Protein AF-A0A401Q1V2-F1 (afdb_monomer_lite)

Secondary structure (DSSP, 8-state):
-HHHHHHHGGGGGTTTHHHHHHHHHTGGGS-HHHHHHHHHHHHHHHHHHHHHHHHHHH-TT--HHHHHHHHHHHHHHHHHHHHHHHHHHHHHHHHHHHH--STT--------TT---HHHHHHHHHHHHHHHHTS-GGGGSGGG---HHHHHHHHHHHHHHHHSGGGGSGGGHHHHHHHHHHHHHHHHHS--HHHHHHHHHHHHHH-TT-HHHHHHHHHHHHHTS--THHHHHHHHHHHH----TTSHHHHHHHHHHHHHHHH-HHHHGGGGGGGHHHHTHHHHHH-------

Structure (mmCIF, N/CA/C/O backbone):
data_AF-A0A401Q1V2-F1
#
_entry.id   AF-A0A401Q1V2-F1
#
loop_
_atom_site.group_PDB
_atom_site.id
_atom_site.type_symbol
_atom_site.label_atom_id
_atom_site.label_alt_id
_atom_site.label_comp_id
_atom_site.label_asym_id
_atom_site.label_entity_id
_atom_site.label_seq_id
_atom_site.pdbx_PDB_ins_code
_atom_site.Cartn_x
_atom_site.Cartn_y
_atom_site.Cartn_z
_atom_site.occupancy
_atom_site.B_iso_or_equiv
_atom_site.auth_seq_id
_atom_site.auth_comp_id
_atom_site.auth_asym_id
_atom_site.auth_atom_id
_atom_site.pdbx_PDB_model_num
ATOM 1 N N . PHE A 1 1 ? 18.392 1.802 -19.545 1.00 90.62 1 PHE A N 1
ATOM 2 C CA . PHE A 1 1 ? 17.043 2.099 -19.011 1.00 90.62 1 PHE A CA 1
ATOM 3 C C . PHE A 1 1 ? 16.296 3.243 -19.709 1.00 90.62 1 PHE A C 1
ATOM 5 O O . PHE A 1 1 ? 15.432 2.924 -20.501 1.00 90.62 1 PHE A O 1
ATOM 12 N N . LYS A 1 2 ? 16.580 4.546 -19.486 1.00 93.81 2 LYS A N 1
ATOM 13 C CA . LYS A 1 2 ? 15.733 5.665 -20.000 1.00 93.81 2 LYS A CA 1
ATOM 14 C C . LYS A 1 2 ? 15.375 5.574 -21.496 1.00 93.81 2 LYS A C 1
ATOM 16 O O . LYS A 1 2 ? 14.236 5.835 -21.863 1.00 93.81 2 LYS A O 1
ATOM 21 N N . LEU A 1 3 ? 16.343 5.226 -22.349 1.00 95.25 3 LEU A N 1
ATOM 22 C CA . LEU A 1 3 ? 16.115 5.041 -23.788 1.00 95.25 3 LEU A CA 1
ATOM 23 C C . LEU A 1 3 ? 15.229 3.820 -24.073 1.00 95.25 3 LEU A C 1
ATOM 25 O O . LEU A 1 3 ? 14.228 3.967 -24.763 1.00 95.25 3 LEU A O 1
ATOM 29 N N . ALA A 1 4 ? 15.543 2.667 -23.475 1.00 96.06 4 ALA A N 1
ATOM 30 C CA . ALA A 1 4 ? 14.741 1.450 -23.597 1.00 96.06 4 ALA A CA 1
ATOM 31 C C . ALA A 1 4 ? 13.301 1.649 -23.091 1.00 96.06 4 ALA A C 1
ATOM 33 O O . ALA A 1 4 ? 12.353 1.263 -23.760 1.00 96.06 4 ALA A O 1
ATOM 34 N N . PHE A 1 5 ? 13.113 2.352 -21.971 1.00 96.31 5 PHE A N 1
ATOM 35 C CA . PHE A 1 5 ? 11.786 2.656 -21.431 1.00 96.31 5 PHE A CA 1
ATOM 36 C C . PHE A 1 5 ? 10.924 3.466 -22.413 1.00 96.31 5 PHE A C 1
ATOM 38 O O . PHE A 1 5 ? 9.718 3.263 -22.493 1.00 96.31 5 PHE A O 1
ATOM 45 N N . ARG A 1 6 ? 11.526 4.356 -23.214 1.00 95.38 6 ARG A N 1
ATOM 46 C CA . ARG A 1 6 ? 10.792 5.098 -24.253 1.00 95.38 6 ARG A CA 1
ATOM 47 C C . ARG A 1 6 ? 10.361 4.215 -25.424 1.00 95.38 6 ARG A C 1
ATOM 49 O O . ARG A 1 6 ? 9.378 4.553 -26.072 1.00 95.38 6 ARG A O 1
ATOM 56 N N . SER A 1 7 ? 11.094 3.140 -25.716 1.00 95.12 7 SER A N 1
ATOM 57 C CA . SER A 1 7 ? 10.805 2.248 -26.845 1.00 95.12 7 SER A CA 1
ATOM 58 C C . SER A 1 7 ? 9.900 1.077 -26.477 1.00 95.12 7 SER A C 1
ATOM 60 O O . SER A 1 7 ? 8.985 0.767 -27.227 1.00 95.12 7 SER A O 1
ATOM 62 N N . THR A 1 8 ? 10.155 0.422 -25.343 1.00 94.25 8 THR A N 1
ATOM 63 C CA . THR A 1 8 ? 9.482 -0.824 -24.933 1.00 94.25 8 THR A CA 1
ATOM 64 C C . THR A 1 8 ? 8.633 -0.654 -23.676 1.00 94.25 8 THR A C 1
ATOM 66 O O . THR A 1 8 ? 8.063 -1.620 -23.171 1.00 94.25 8 THR A O 1
ATOM 69 N N . GLY A 1 9 ? 8.522 0.574 -23.160 1.00 95.44 9 GLY A N 1
ATOM 70 C CA . GLY A 1 9 ? 7.715 0.859 -21.985 1.00 95.44 9 GLY A CA 1
ATOM 71 C C . GLY A 1 9 ? 8.218 0.100 -20.748 1.00 95.44 9 GLY A C 1
ATOM 72 O O . GLY A 1 9 ? 9.429 -0.070 -20.575 1.00 95.44 9 GLY A O 1
ATOM 73 N N . PRO A 1 10 ? 7.311 -0.367 -19.874 1.00 95.94 10 PRO A N 1
ATOM 74 C CA . PRO A 1 10 ? 7.660 -1.058 -18.631 1.00 95.94 10 PRO A CA 1
ATOM 75 C C . PRO A 1 10 ? 8.490 -2.333 -18.826 1.00 95.94 10 PRO A C 1
ATOM 77 O O . PRO A 1 10 ? 9.278 -2.677 -17.946 1.00 95.94 10 PRO A O 1
ATOM 80 N N . LEU A 1 11 ? 8.375 -2.999 -19.982 1.00 98.06 11 LEU A N 1
ATOM 81 C CA . LEU A 1 11 ? 9.142 -4.212 -20.297 1.00 98.06 11 LEU A CA 1
ATOM 82 C C . LEU A 1 11 ? 10.652 -3.955 -20.385 1.00 98.06 11 LEU A C 1
ATOM 84 O O . LEU A 1 11 ? 11.436 -4.883 -20.224 1.00 98.06 11 LEU A O 1
ATOM 88 N N . ALA A 1 12 ? 11.083 -2.696 -20.527 1.00 97.94 12 ALA A N 1
ATOM 89 C CA . ALA A 1 12 ? 12.491 -2.316 -20.416 1.00 97.94 12 ALA A CA 1
ATOM 90 C C . ALA A 1 12 ? 13.143 -2.742 -19.087 1.00 97.94 12 ALA A C 1
ATOM 92 O O . ALA A 1 12 ? 14.368 -2.763 -19.000 1.00 97.94 12 ALA A O 1
ATOM 93 N N . LEU A 1 13 ? 12.354 -3.040 -18.046 1.00 97.50 13 LEU A N 1
ATOM 94 C CA . LEU A 1 13 ? 12.854 -3.575 -16.779 1.00 97.50 13 LEU A CA 1
ATOM 95 C C . LEU A 1 13 ? 13.503 -4.952 -16.917 1.00 97.50 13 LEU A C 1
ATOM 97 O O . LEU A 1 13 ? 14.445 -5.217 -16.178 1.00 97.50 13 LEU A O 1
ATOM 101 N N . LEU A 1 14 ? 13.057 -5.784 -17.860 1.00 98.12 14 LEU A N 1
ATOM 102 C CA . LEU A 1 14 ? 13.576 -7.144 -18.030 1.00 98.12 14 LEU A CA 1
ATOM 103 C C . LEU A 1 14 ? 15.086 -7.144 -18.317 1.00 98.12 14 LEU A C 1
ATOM 105 O O . LEU A 1 14 ? 15.815 -7.955 -17.758 1.00 98.12 14 LEU A O 1
ATOM 109 N N . ASP A 1 15 ? 15.561 -6.164 -19.091 1.00 97.88 15 ASP A N 1
ATOM 110 C CA . ASP A 1 15 ? 16.973 -6.036 -19.485 1.00 97.88 15 ASP A CA 1
ATOM 111 C C . ASP A 1 15 ? 17.782 -5.070 -18.602 1.00 97.88 15 ASP A C 1
ATOM 113 O O . ASP A 1 15 ? 18.992 -4.895 -18.772 1.00 97.88 15 ASP A O 1
ATOM 117 N N . HIS A 1 16 ? 17.120 -4.347 -17.699 1.00 97.50 16 HIS A N 1
ATOM 118 C CA . HIS A 1 16 ? 17.729 -3.225 -16.977 1.00 97.50 16 HIS A CA 1
ATOM 119 C 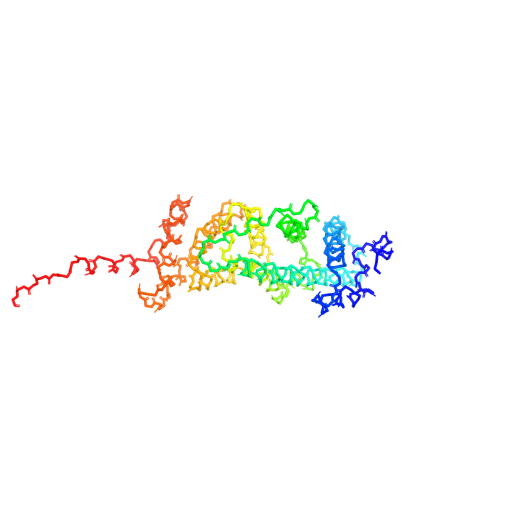C . HIS A 1 16 ? 17.431 -3.209 -15.480 1.00 97.50 16 HIS A C 1
ATOM 121 O O . HIS A 1 16 ? 17.750 -2.217 -14.814 1.00 97.50 16 HIS A O 1
ATOM 127 N N . PHE A 1 17 ? 16.858 -4.287 -14.946 1.00 98.31 17 PHE A N 1
ATOM 128 C CA . PHE A 1 17 ? 16.604 -4.448 -13.520 1.00 98.31 17 PHE A CA 1
ATOM 129 C C . PHE A 1 17 ? 17.855 -4.138 -12.694 1.00 98.31 17 PHE A C 1
ATOM 131 O O . PHE A 1 17 ? 17.816 -3.253 -11.842 1.00 98.31 17 PHE A O 1
ATOM 138 N N . ASP A 1 18 ? 18.990 -4.756 -13.035 1.00 98.00 18 ASP A N 1
ATOM 139 C CA . ASP A 1 18 ? 20.260 -4.599 -12.316 1.00 98.00 18 ASP A CA 1
ATOM 140 C C . ASP A 1 18 ? 20.749 -3.149 -12.272 1.00 98.00 18 ASP A C 1
ATOM 142 O O . ASP A 1 18 ? 21.349 -2.717 -11.290 1.00 98.00 18 ASP A O 1
ATOM 146 N N . THR A 1 19 ? 20.455 -2.353 -13.306 1.00 96.44 19 THR A N 1
ATOM 147 C CA . THR A 1 19 ? 20.818 -0.929 -13.320 1.00 96.44 19 THR A CA 1
ATOM 148 C C . THR A 1 19 ? 20.080 -0.170 -12.219 1.00 96.44 19 THR A C 1
ATOM 150 O O . THR A 1 19 ? 20.701 0.581 -11.472 1.00 96.44 19 THR A O 1
ATOM 153 N N . LEU A 1 20 ? 18.769 -0.373 -12.085 1.00 97.50 20 LEU A N 1
ATOM 154 C CA . LEU A 1 20 ? 17.965 0.301 -11.059 1.00 97.50 20 LEU A CA 1
ATOM 155 C C . LEU A 1 20 ? 18.217 -0.308 -9.674 1.00 97.50 20 LEU A C 1
ATOM 157 O O . LEU A 1 20 ? 18.323 0.415 -8.685 1.00 97.50 20 LEU A O 1
ATOM 161 N N . TYR A 1 21 ? 18.395 -1.628 -9.613 1.00 98.19 21 TYR A N 1
ATOM 162 C CA . TYR A 1 21 ? 18.741 -2.345 -8.393 1.00 98.19 21 TYR A CA 1
ATOM 163 C C . TYR 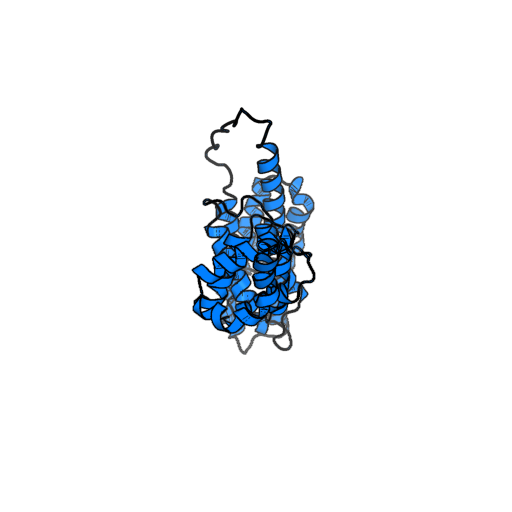A 1 21 ? 20.112 -1.931 -7.843 1.00 98.19 21 TYR A C 1
ATOM 165 O O . TYR A 1 21 ? 20.285 -1.833 -6.631 1.00 98.19 21 TYR A O 1
ATOM 173 N N . SER A 1 22 ? 21.091 -1.616 -8.697 1.00 97.75 22 SER A N 1
ATOM 174 C CA . SER A 1 22 ? 22.386 -1.093 -8.243 1.00 97.75 22 SER A CA 1
ATOM 175 C C . SER A 1 22 ? 22.246 0.246 -7.507 1.00 97.75 22 SER A C 1
ATOM 177 O O . SER A 1 22 ? 22.895 0.445 -6.482 1.00 97.75 22 SER A O 1
ATOM 179 N N . VAL A 1 23 ? 21.337 1.126 -7.953 1.00 97.69 23 VAL A N 1
ATOM 180 C CA . VAL A 1 23 ? 21.042 2.389 -7.258 1.00 97.69 23 VAL A CA 1
ATOM 181 C C . VAL A 1 23 ? 20.409 2.119 -5.897 1.00 97.69 23 VAL A C 1
ATOM 183 O O . VAL A 1 23 ? 20.805 2.729 -4.912 1.00 97.69 23 VAL A O 1
ATOM 186 N N . LEU A 1 24 ? 19.462 1.181 -5.828 1.00 96.88 24 LEU A N 1
ATOM 187 C CA . LEU A 1 24 ? 18.818 0.773 -4.579 1.00 96.88 24 LEU A CA 1
ATOM 188 C C . LEU A 1 24 ? 19.808 0.117 -3.597 1.00 96.88 24 LEU A C 1
ATOM 190 O O . LEU A 1 24 ? 19.862 0.483 -2.428 1.00 96.88 24 LEU A O 1
ATOM 194 N N . SER A 1 25 ? 20.619 -0.835 -4.055 1.00 97.12 25 SER A N 1
ATOM 195 C CA . SER A 1 25 ? 21.587 -1.539 -3.200 1.00 97.12 25 SER A CA 1
ATOM 196 C C . SER A 1 25 ? 22.683 -0.610 -2.672 1.00 97.12 25 SER A C 1
ATOM 198 O O . SER A 1 25 ? 23.146 -0.777 -1.546 1.00 97.12 25 SER A O 1
ATOM 200 N N . GLN A 1 26 ? 23.057 0.407 -3.451 1.00 96.50 26 GLN A N 1
ATOM 201 C CA . GLN A 1 26 ? 24.028 1.434 -3.075 1.00 96.50 26 GLN A CA 1
ATOM 202 C C . GLN A 1 26 ? 23.360 2.751 -2.661 1.00 96.50 26 GLN A C 1
ATOM 204 O O . GLN A 1 26 ? 24.010 3.792 -2.711 1.00 96.50 26 GLN A O 1
ATOM 209 N N . PHE A 1 27 ? 22.091 2.734 -2.229 1.00 96.25 27 PHE A N 1
ATOM 210 C CA . PHE A 1 27 ? 21.277 3.946 -2.053 1.00 96.25 27 PHE A CA 1
ATOM 211 C C . PHE A 1 27 ? 22.008 5.050 -1.283 1.00 96.25 27 PHE A C 1
ATOM 213 O O . PHE A 1 27 ? 22.110 6.171 -1.764 1.00 96.25 27 PHE A O 1
ATOM 220 N N . ARG A 1 28 ? 22.631 4.720 -0.143 1.00 93.69 28 ARG A N 1
ATOM 221 C CA . ARG A 1 28 ? 23.364 5.689 0.698 1.00 93.69 28 ARG A CA 1
ATOM 222 C C . ARG A 1 28 ? 24.653 6.242 0.079 1.00 93.69 28 ARG A C 1
ATOM 224 O O . ARG A 1 28 ? 25.133 7.272 0.538 1.00 93.69 28 ARG A O 1
ATOM 231 N N . ALA A 1 29 ? 25.241 5.538 -0.882 1.00 95.06 29 ALA A N 1
ATOM 232 C CA . ALA A 1 29 ? 26.472 5.935 -1.565 1.00 95.06 29 ALA A CA 1
ATOM 233 C C . ALA A 1 29 ? 26.202 6.691 -2.877 1.00 95.06 29 ALA A C 1
ATOM 235 O O . ALA A 1 29 ? 27.121 7.265 -3.456 1.00 95.06 29 ALA A O 1
ATOM 236 N N . VAL A 1 30 ? 24.957 6.679 -3.356 1.00 95.62 30 VAL A N 1
ATOM 237 C CA . VAL A 1 30 ? 24.543 7.334 -4.595 1.00 95.62 30 VAL A CA 1
ATOM 238 C C . VAL A 1 30 ? 24.119 8.780 -4.328 1.00 95.62 30 VAL A C 1
ATOM 240 O O . VAL A 1 30 ? 23.480 9.081 -3.325 1.00 95.62 30 VAL A O 1
ATOM 243 N N . GLU A 1 31 ? 24.450 9.672 -5.265 1.00 95.56 31 GLU A N 1
ATOM 244 C CA . GLU A 1 31 ? 24.020 11.073 -5.266 1.00 95.56 31 GLU A CA 1
ATOM 245 C C . GLU A 1 31 ? 22.488 11.206 -5.111 1.00 95.56 31 GLU A C 1
ATOM 247 O O . GLU A 1 31 ? 21.754 10.544 -5.856 1.00 95.56 31 GLU A O 1
ATOM 252 N N . PRO A 1 32 ? 21.975 12.108 -4.246 1.00 94.12 32 PRO A N 1
ATOM 253 C CA . PRO A 1 32 ? 20.532 12.285 -4.029 1.00 94.12 32 PRO A CA 1
ATOM 254 C C . PRO A 1 32 ? 19.743 12.512 -5.324 1.00 94.12 32 PRO A C 1
ATOM 256 O O . PRO A 1 32 ? 18.702 11.904 -5.556 1.00 94.12 32 PRO A O 1
ATOM 259 N N . SER A 1 33 ? 20.308 13.290 -6.251 1.00 94.94 33 SER A N 1
ATOM 260 C CA . SER A 1 33 ? 19.686 13.541 -7.556 1.00 94.94 33 SER A CA 1
ATOM 261 C C . SER A 1 33 ? 19.472 12.274 -8.398 1.00 94.94 33 SER A C 1
ATOM 263 O O . SER A 1 33 ? 18.547 12.229 -9.211 1.00 94.94 33 SER A O 1
ATOM 265 N N . LEU A 1 34 ? 20.311 11.244 -8.238 1.00 96.25 34 LEU A N 1
ATOM 266 C CA . LEU A 1 34 ? 20.148 9.964 -8.926 1.00 96.25 34 LEU A CA 1
ATOM 267 C C . LEU A 1 34 ? 19.127 9.074 -8.206 1.00 96.25 34 LEU A C 1
ATOM 269 O O . LEU A 1 34 ? 18.371 8.378 -8.885 1.00 96.25 34 LEU A O 1
ATOM 273 N N . GLN A 1 35 ? 19.041 9.137 -6.875 1.00 97.06 35 GLN A N 1
ATOM 274 C CA . GLN A 1 35 ? 17.972 8.480 -6.111 1.00 97.06 35 GLN A CA 1
ATOM 275 C C . GLN A 1 35 ? 16.596 9.006 -6.556 1.00 97.06 35 GLN A C 1
ATOM 277 O O . GLN A 1 35 ? 15.728 8.225 -6.950 1.00 97.06 35 GLN A O 1
ATOM 282 N N . GLU A 1 36 ? 16.428 10.332 -6.585 1.00 96.69 36 GLU A N 1
ATOM 283 C CA . GLU A 1 36 ? 15.187 11.010 -6.990 1.00 96.69 36 GLU A CA 1
ATOM 284 C C . GLU A 1 36 ? 14.808 10.690 -8.441 1.00 96.69 36 GLU A C 1
ATOM 286 O O . GLU A 1 36 ? 13.665 10.339 -8.737 1.00 96.69 36 GLU A O 1
ATOM 291 N N . GLN A 1 37 ? 15.778 10.740 -9.361 1.00 96.69 37 GLN A N 1
ATOM 292 C CA . GLN A 1 37 ? 15.551 10.356 -10.757 1.00 96.69 37 GLN A CA 1
ATOM 293 C C . GLN A 1 37 ? 15.144 8.890 -10.899 1.00 96.69 37 GLN A C 1
ATOM 295 O O . GLN A 1 37 ? 14.342 8.562 -11.771 1.00 96.69 37 GLN A O 1
ATOM 300 N N . THR A 1 38 ? 15.709 7.999 -10.086 1.00 97.75 38 THR A N 1
ATOM 301 C CA . THR A 1 38 ? 15.382 6.568 -10.123 1.00 97.75 38 THR A CA 1
ATOM 302 C C . THR A 1 38 ? 13.953 6.334 -9.640 1.00 97.75 38 THR A C 1
ATOM 304 O O . THR A 1 38 ? 13.213 5.593 -10.289 1.00 97.75 38 THR A O 1
ATOM 307 N N . LEU A 1 39 ? 13.533 7.026 -8.577 1.00 98.31 39 LEU A N 1
ATOM 308 C CA . LEU A 1 39 ? 12.149 7.011 -8.106 1.00 98.31 39 LEU A CA 1
ATOM 309 C C . LEU A 1 39 ? 11.179 7.513 -9.184 1.00 98.31 39 LEU A C 1
ATOM 311 O O . LEU A 1 39 ? 10.238 6.803 -9.526 1.00 98.31 39 LEU A O 1
ATOM 315 N N . ASP A 1 40 ? 11.424 8.695 -9.759 1.00 97.69 40 ASP A N 1
ATOM 316 C CA . ASP A 1 40 ? 10.574 9.280 -10.811 1.00 97.69 40 ASP A CA 1
ATOM 317 C C . ASP A 1 40 ? 10.438 8.346 -12.025 1.00 97.69 40 ASP A C 1
ATOM 319 O O . ASP A 1 40 ? 9.346 8.153 -12.566 1.00 97.69 40 ASP A O 1
ATOM 323 N N . LEU A 1 41 ? 11.535 7.702 -12.429 1.00 97.69 41 LEU A N 1
ATOM 324 C CA . LEU A 1 41 ? 11.522 6.720 -13.509 1.00 97.69 41 LEU A CA 1
ATOM 325 C C . LEU A 1 41 ? 10.682 5.486 -13.182 1.00 97.69 41 LEU A C 1
ATOM 327 O O . LEU A 1 41 ? 9.949 5.017 -14.053 1.00 97.69 41 LEU A O 1
ATOM 331 N N . LEU A 1 42 ? 10.774 4.959 -11.962 1.00 98.31 42 LEU A N 1
ATOM 332 C CA . LEU A 1 42 ? 9.995 3.793 -11.545 1.00 98.31 42 LEU A CA 1
ATOM 333 C C . LEU A 1 42 ? 8.515 4.123 -11.376 1.00 98.31 42 LEU A C 1
ATOM 335 O O . LEU A 1 42 ? 7.677 3.345 -11.821 1.00 98.31 42 LEU A O 1
ATOM 339 N N . VAL A 1 43 ? 8.183 5.296 -10.838 1.00 98.56 43 VAL A N 1
ATOM 340 C CA . VAL A 1 43 ? 6.802 5.793 -10.780 1.00 98.56 43 VAL A CA 1
ATOM 341 C C . VAL A 1 43 ? 6.210 5.898 -12.186 1.00 98.56 43 VAL A C 1
ATOM 343 O O . VAL A 1 43 ? 5.107 5.407 -12.429 1.00 98.56 43 VAL A O 1
ATOM 346 N N . LYS A 1 44 ? 6.960 6.453 -13.148 1.00 98.31 44 LYS A N 1
ATOM 347 C CA . LYS A 1 44 ? 6.547 6.504 -14.561 1.00 98.31 44 LYS A CA 1
ATOM 348 C C . LYS A 1 44 ? 6.403 5.117 -15.174 1.00 98.31 44 LYS A C 1
ATOM 350 O O . LYS A 1 44 ? 5.461 4.898 -15.931 1.00 98.31 44 LYS A O 1
ATOM 355 N N . ALA A 1 45 ? 7.304 4.189 -14.858 1.00 98.00 45 ALA A N 1
ATOM 356 C CA . ALA A 1 45 ? 7.231 2.821 -15.357 1.00 98.00 45 ALA A CA 1
ATOM 357 C C . ALA A 1 45 ? 5.997 2.084 -14.832 1.00 98.00 45 ALA A C 1
ATOM 359 O O . ALA A 1 45 ? 5.263 1.506 -15.629 1.00 98.00 45 ALA A O 1
ATOM 360 N N . VAL A 1 46 ? 5.719 2.173 -13.530 1.00 98.50 46 VAL A N 1
ATOM 361 C CA . VAL A 1 46 ? 4.526 1.586 -12.905 1.00 98.50 46 VAL A CA 1
ATOM 362 C C . VAL A 1 46 ? 3.256 2.225 -13.460 1.00 98.50 46 VAL A C 1
ATOM 364 O O . VAL A 1 46 ? 2.378 1.508 -13.923 1.00 98.50 46 VAL A O 1
ATOM 367 N N . SER A 1 47 ? 3.181 3.558 -13.510 1.00 98.38 47 SER A N 1
ATOM 368 C CA . SER A 1 47 ? 2.022 4.276 -14.061 1.00 98.38 47 SER A CA 1
ATOM 369 C C . SER A 1 47 ? 1.754 3.905 -15.523 1.00 98.38 47 SER A C 1
ATOM 371 O O . SER A 1 47 ? 0.613 3.633 -15.901 1.00 98.38 47 SER A O 1
ATOM 373 N N . ARG A 1 48 ? 2.809 3.820 -16.344 1.00 98.12 48 ARG A N 1
ATOM 374 C CA . ARG A 1 48 ? 2.691 3.385 -17.736 1.00 98.12 48 ARG A CA 1
ATOM 375 C C . ARG A 1 48 ? 2.211 1.939 -17.830 1.00 98.12 48 ARG A C 1
ATOM 377 O O . ARG A 1 48 ? 1.343 1.653 -18.646 1.00 98.12 48 ARG A O 1
ATOM 384 N N . HIS A 1 49 ? 2.713 1.053 -16.974 1.00 97.88 49 HIS A N 1
ATOM 385 C CA . HIS A 1 49 ? 2.274 -0.339 -16.951 1.00 97.88 49 HIS A CA 1
ATOM 386 C C . HIS A 1 49 ? 0.795 -0.460 -16.590 1.00 97.88 49 HIS A C 1
ATOM 388 O O . HIS A 1 49 ? 0.074 -1.170 -17.280 1.00 97.88 49 HIS A O 1
ATOM 394 N N . SER A 1 50 ? 0.317 0.295 -15.598 1.00 97.94 50 SER A N 1
ATOM 395 C CA . SER A 1 50 ? -1.108 0.362 -15.250 1.00 97.94 50 SER A CA 1
ATOM 396 C C . SER A 1 50 ? -1.977 0.838 -16.416 1.00 97.94 50 SER A C 1
ATOM 398 O O . SER A 1 50 ? -3.113 0.401 -16.556 1.00 97.94 50 SER A O 1
ATOM 400 N N . SER A 1 51 ? -1.451 1.731 -17.257 1.00 97.62 51 SER A N 1
ATOM 401 C CA . SER A 1 51 ? -2.150 2.230 -18.444 1.00 97.62 51 SER A CA 1
ATOM 402 C C . SER A 1 51 ? -2.177 1.218 -19.591 1.00 97.62 51 SER A C 1
ATOM 404 O O . SER A 1 51 ? -3.167 1.155 -20.315 1.00 97.62 51 SER A O 1
ATOM 406 N N . ASP A 1 52 ? -1.090 0.474 -19.795 1.00 96.75 52 ASP A N 1
ATOM 407 C CA . ASP A 1 52 ? -0.948 -0.462 -20.915 1.00 96.75 52 ASP A CA 1
ATOM 408 C C . ASP A 1 52 ? -1.589 -1.831 -20.603 1.00 96.75 52 ASP A C 1
ATOM 410 O O . ASP A 1 52 ? -2.128 -2.488 -21.496 1.00 96.75 52 ASP A O 1
ATOM 414 N N . LEU A 1 53 ? -1.573 -2.259 -19.334 1.00 97.31 53 LEU A N 1
ATOM 415 C CA . LEU A 1 53 ? -2.013 -3.592 -18.911 1.00 97.31 53 LEU A CA 1
ATOM 416 C C . LEU A 1 53 ? -3.455 -3.950 -19.267 1.00 97.31 53 LEU A C 1
ATOM 418 O O . LEU A 1 53 ? -3.647 -5.094 -19.655 1.00 97.31 53 LEU A O 1
ATOM 422 N N . PRO A 1 54 ? -4.468 -3.069 -19.174 1.00 97.62 54 PRO A N 1
ATOM 423 C CA . PRO A 1 54 ? -5.832 -3.440 -19.547 1.00 97.62 54 PRO A CA 1
ATOM 424 C C . PRO A 1 54 ? -5.922 -4.025 -20.964 1.00 97.62 54 PRO A C 1
ATOM 426 O O . PRO A 1 54 ? -6.495 -5.094 -21.1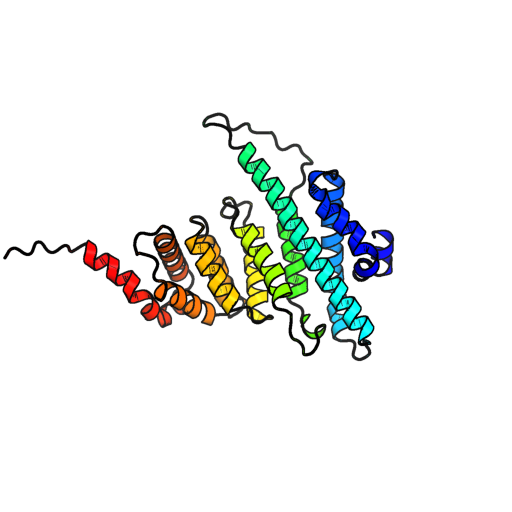51 1.00 97.62 54 PRO A O 1
ATOM 429 N N . ALA A 1 55 ? -5.260 -3.391 -21.939 1.00 96.94 55 ALA A N 1
ATOM 430 C CA . ALA A 1 55 ? -5.227 -3.879 -23.316 1.00 96.94 55 ALA A CA 1
ATOM 431 C C . ALA A 1 55 ? -4.479 -5.216 -23.444 1.00 96.94 55 ALA A C 1
ATOM 433 O O . ALA A 1 55 ? -4.907 -6.086 -24.192 1.00 96.94 55 ALA A O 1
ATOM 434 N N . VAL A 1 56 ? -3.388 -5.389 -22.691 1.00 96.56 56 VAL A N 1
ATOM 435 C CA . VAL A 1 56 ? -2.619 -6.644 -22.646 1.00 96.56 56 VAL A CA 1
ATOM 436 C C . VAL A 1 56 ? -3.443 -7.775 -22.037 1.00 96.56 56 VAL A C 1
ATOM 438 O O . VAL A 1 56 ? -3.437 -8.889 -22.548 1.00 96.56 56 VAL A O 1
ATOM 441 N N . LEU A 1 57 ? -4.146 -7.504 -20.937 1.00 95.56 57 LEU A N 1
ATOM 442 C CA . LEU A 1 57 ? -4.964 -8.493 -20.248 1.00 95.56 57 LEU A CA 1
ATOM 443 C C . LEU A 1 57 ? -6.090 -8.981 -21.158 1.00 95.56 57 LEU A C 1
ATOM 445 O O . LEU A 1 57 ? -6.358 -10.182 -21.189 1.00 95.56 57 LEU A O 1
ATOM 449 N N . ASP A 1 58 ? -6.721 -8.074 -21.903 1.00 96.44 58 ASP A N 1
ATOM 450 C CA . ASP A 1 58 ? -7.839 -8.376 -22.800 1.00 96.44 58 ASP A CA 1
ATOM 451 C C . ASP A 1 58 ? -7.406 -8.923 -24.175 1.00 96.44 58 ASP A C 1
ATOM 453 O O . ASP A 1 58 ? -8.252 -9.346 -24.968 1.00 96.44 58 ASP A O 1
ATOM 457 N N . ASP A 1 59 ? -6.100 -8.998 -24.448 1.00 96.06 59 ASP A N 1
ATOM 458 C CA . ASP A 1 59 ? -5.563 -9.606 -25.662 1.00 96.06 59 ASP A CA 1
ATOM 459 C C . ASP A 1 59 ? -5.620 -11.142 -25.603 1.00 96.06 59 ASP A C 1
ATOM 461 O O . ASP A 1 59 ? -4.761 -11.826 -25.042 1.00 96.06 59 ASP A O 1
ATOM 465 N N . THR A 1 60 ? -6.630 -11.708 -26.263 1.00 92.06 60 THR A N 1
ATOM 466 C CA . THR A 1 60 ? -6.802 -13.167 -26.409 1.00 92.06 60 THR A CA 1
ATOM 467 C C . THR A 1 6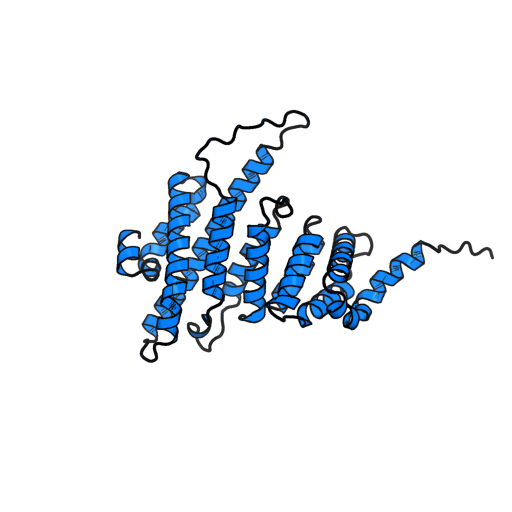0 ? -5.687 -13.865 -27.200 1.00 92.06 60 THR A C 1
ATOM 469 O O . THR A 1 60 ? -5.597 -15.092 -27.169 1.00 92.06 60 THR A O 1
ATOM 472 N N . THR A 1 61 ? -4.839 -13.111 -27.905 1.00 95.12 61 THR A N 1
ATOM 473 C CA . THR A 1 61 ? -3.706 -13.629 -28.686 1.00 95.12 61 THR A CA 1
ATOM 474 C C . THR A 1 61 ? -2.378 -13.569 -27.929 1.00 95.12 61 THR A C 1
ATOM 476 O O . THR A 1 61 ? -1.356 -14.034 -28.445 1.00 95.12 61 THR A O 1
ATOM 479 N N . LEU A 1 62 ? -2.383 -13.057 -26.691 1.00 94.62 62 LEU A N 1
ATOM 480 C CA . LEU A 1 62 ? -1.189 -12.912 -25.868 1.00 94.62 62 LEU A CA 1
ATOM 481 C C . LEU A 1 62 ? -0.511 -14.268 -25.638 1.00 94.62 62 LEU A C 1
ATOM 483 O O . LEU A 1 62 ? -1.065 -15.193 -25.036 1.00 94.62 62 LEU A O 1
ATOM 487 N N . THR A 1 63 ? 0.732 -14.382 -26.101 1.00 96.19 63 THR A N 1
ATOM 488 C CA . THR A 1 63 ? 1.497 -15.620 -25.939 1.00 96.19 63 THR A CA 1
ATOM 489 C C . THR A 1 63 ? 1.848 -15.869 -24.465 1.00 96.19 63 THR A C 1
ATOM 491 O O . THR A 1 63 ? 2.034 -14.915 -23.702 1.00 96.19 63 THR A O 1
ATOM 494 N N . PRO A 1 64 ? 2.033 -17.135 -24.038 1.00 95.06 64 PRO A N 1
ATOM 495 C CA . PRO A 1 64 ? 2.468 -17.439 -22.675 1.00 95.06 64 PRO A CA 1
ATOM 496 C C . PRO A 1 64 ? 3.784 -16.754 -22.277 1.00 95.06 64 PRO A C 1
ATOM 498 O O . PRO A 1 64 ? 3.927 -16.354 -21.125 1.00 95.06 64 PRO A O 1
ATOM 501 N N . SER A 1 65 ? 4.717 -16.588 -23.226 1.00 96.62 65 SER A N 1
ATOM 502 C CA . SER A 1 65 ? 5.983 -15.878 -23.000 1.00 96.62 65 SER A CA 1
ATOM 503 C C . SER A 1 65 ? 5.757 -14.386 -22.770 1.00 96.62 65 SER A C 1
ATOM 505 O O . SER A 1 65 ? 6.235 -13.853 -21.779 1.00 96.62 65 SER A O 1
ATOM 507 N N . ALA A 1 66 ? 4.963 -13.727 -23.620 1.00 96.56 66 ALA A N 1
ATOM 508 C CA . ALA A 1 66 ? 4.663 -12.304 -23.458 1.00 96.56 66 ALA A CA 1
ATOM 509 C C . ALA A 1 66 ? 3.908 -12.026 -22.146 1.00 96.56 66 ALA A C 1
ATOM 511 O O . ALA A 1 66 ? 4.189 -11.054 -21.448 1.00 96.56 66 ALA A O 1
ATOM 512 N N . ARG A 1 67 ? 2.986 -12.914 -21.751 1.00 97.12 67 ARG A N 1
ATOM 513 C CA . ARG A 1 67 ? 2.325 -12.835 -20.440 1.00 97.12 67 ARG A CA 1
ATOM 514 C C . ARG A 1 67 ? 3.332 -12.921 -19.291 1.00 97.12 67 ARG A C 1
ATOM 516 O O . ARG A 1 67 ? 3.219 -12.163 -18.329 1.00 97.12 67 ARG A O 1
ATOM 523 N N . LEU A 1 68 ? 4.308 -13.826 -19.390 1.00 97.56 68 LEU A N 1
ATOM 524 C CA . LEU A 1 68 ? 5.373 -13.964 -18.398 1.00 97.56 68 LEU A CA 1
ATOM 525 C C . LEU A 1 68 ? 6.275 -12.722 -18.351 1.00 97.56 68 LEU A C 1
ATOM 527 O O . LEU A 1 68 ? 6.644 -12.289 -17.263 1.00 97.56 68 LEU A O 1
ATOM 531 N N . ASP A 1 69 ? 6.567 -12.107 -19.495 1.00 98.25 69 ASP A N 1
ATOM 532 C CA . ASP A 1 69 ? 7.331 -10.857 -19.575 1.00 98.25 69 ASP A CA 1
ATOM 533 C C . ASP A 1 69 ? 6.620 -9.719 -18.829 1.00 98.25 69 ASP A C 1
ATOM 535 O O . ASP A 1 69 ? 7.231 -9.034 -18.005 1.00 98.25 69 ASP A O 1
ATOM 539 N N . HIS A 1 70 ? 5.306 -9.568 -19.028 1.00 98.25 70 HIS A N 1
ATOM 540 C CA . HIS A 1 70 ? 4.494 -8.611 -18.271 1.00 98.25 70 HIS A CA 1
ATOM 541 C C . HIS A 1 70 ? 4.445 -8.935 -16.777 1.00 98.25 70 HIS A C 1
ATOM 543 O O . HIS A 1 70 ? 4.592 -8.031 -15.952 1.00 98.25 70 HIS A O 1
ATOM 549 N N . LEU A 1 71 ? 4.287 -10.210 -16.409 1.00 98.44 71 LEU A N 1
ATOM 550 C CA . LEU A 1 71 ? 4.316 -10.638 -15.011 1.00 98.44 71 LEU A CA 1
ATOM 551 C C . LEU A 1 71 ? 5.648 -10.277 -14.339 1.00 98.44 71 LEU A C 1
ATOM 553 O O . LEU A 1 71 ? 5.665 -9.709 -13.247 1.00 98.44 71 LEU A O 1
ATOM 557 N N . ASN A 1 72 ? 6.765 -10.575 -14.999 1.00 98.50 72 ASN A N 1
ATOM 558 C CA . ASN A 1 72 ? 8.103 -10.306 -14.486 1.00 98.50 72 ASN A CA 1
ATOM 559 C C . ASN A 1 72 ? 8.363 -8.802 -14.374 1.00 98.50 72 ASN A C 1
ATOM 561 O O . ASN A 1 72 ? 8.797 -8.343 -13.319 1.00 98.50 72 ASN A O 1
ATOM 565 N N . ALA A 1 73 ? 8.027 -8.019 -15.403 1.00 98.50 73 ALA A N 1
ATOM 566 C CA . ALA A 1 73 ? 8.153 -6.564 -15.362 1.00 98.50 73 ALA A CA 1
ATOM 567 C C . ALA A 1 73 ? 7.298 -5.949 -14.241 1.00 98.50 73 ALA A C 1
ATOM 569 O O . ALA A 1 73 ? 7.757 -5.047 -13.539 1.00 98.50 73 ALA A O 1
ATOM 570 N N . LEU A 1 74 ? 6.084 -6.469 -14.018 1.00 98.56 74 LEU A N 1
ATOM 571 C CA . LEU A 1 74 ? 5.220 -6.064 -12.910 1.00 98.56 74 LEU A CA 1
ATOM 572 C C . LEU A 1 74 ? 5.902 -6.343 -11.568 1.00 98.56 74 LEU A C 1
ATOM 574 O O . LEU A 1 74 ? 6.117 -5.404 -10.800 1.00 98.56 74 LEU A O 1
ATOM 578 N N . LYS A 1 75 ? 6.309 -7.593 -11.307 1.00 98.69 75 LYS A N 1
ATOM 579 C CA . LYS A 1 75 ? 6.972 -7.987 -10.051 1.00 98.69 75 LYS A CA 1
ATOM 580 C C . LYS A 1 75 ? 8.239 -7.170 -9.793 1.00 98.69 75 LYS A C 1
ATOM 582 O O . LYS A 1 75 ? 8.406 -6.635 -8.699 1.00 98.69 75 LYS A O 1
ATOM 587 N N . MET A 1 76 ? 9.090 -7.014 -10.807 1.00 98.69 76 MET A N 1
ATOM 588 C CA . MET A 1 76 ? 10.311 -6.205 -10.747 1.00 98.69 76 MET A CA 1
ATOM 589 C C . MET A 1 76 ? 10.013 -4.742 -10.408 1.00 98.69 76 MET A C 1
ATOM 591 O O . MET A 1 76 ? 10.669 -4.167 -9.541 1.00 98.69 76 MET A O 1
ATOM 595 N N . SER A 1 77 ? 9.015 -4.141 -11.065 1.00 98.25 77 SER A N 1
ATOM 596 C CA . SER A 1 77 ? 8.637 -2.740 -10.841 1.00 98.25 77 SER A CA 1
ATOM 597 C C . SER A 1 77 ? 8.097 -2.500 -9.429 1.00 98.25 77 SER A C 1
ATOM 599 O O . SER A 1 77 ? 8.529 -1.558 -8.766 1.00 98.25 77 SER A O 1
ATOM 601 N N . CYS A 1 78 ? 7.221 -3.381 -8.935 1.00 98.62 78 CYS A N 1
ATOM 602 C CA . CYS A 1 78 ? 6.688 -3.317 -7.577 1.00 98.62 78 CYS A CA 1
ATOM 603 C C . CYS A 1 78 ? 7.790 -3.514 -6.535 1.00 98.62 78 CYS A C 1
ATOM 605 O O . CYS A 1 78 ? 7.862 -2.748 -5.577 1.00 98.62 78 CYS A O 1
ATOM 607 N N . TYR A 1 79 ? 8.675 -4.494 -6.734 1.00 98.81 79 TYR A N 1
ATOM 608 C CA . TYR A 1 79 ? 9.817 -4.717 -5.850 1.00 98.81 79 TYR A CA 1
ATOM 609 C C . TYR A 1 79 ? 10.708 -3.479 -5.763 1.00 98.81 79 TYR A C 1
ATOM 611 O O . TYR A 1 79 ? 10.895 -2.935 -4.681 1.00 98.81 79 TYR A O 1
ATOM 619 N N . LEU A 1 80 ? 11.194 -2.965 -6.894 1.00 98.75 80 LEU A N 1
ATOM 620 C CA . LEU A 1 80 ? 12.070 -1.793 -6.886 1.00 98.75 80 LEU A CA 1
ATOM 621 C C . LEU A 1 80 ? 11.393 -0.558 -6.282 1.00 98.75 80 LEU A C 1
ATOM 623 O O . LEU A 1 80 ? 12.029 0.165 -5.519 1.00 98.75 80 LEU A O 1
ATOM 627 N N . LEU A 1 81 ? 10.117 -0.311 -6.601 1.00 98.75 81 LEU A N 1
ATOM 628 C CA . LEU A 1 81 ? 9.407 0.864 -6.101 1.00 98.75 81 LEU A CA 1
ATOM 629 C C . LEU A 1 81 ? 9.165 0.784 -4.588 1.00 98.75 81 LEU A C 1
ATOM 631 O O . LEU A 1 81 ? 9.472 1.740 -3.884 1.00 98.75 81 LEU A O 1
ATOM 635 N N . THR A 1 82 ? 8.672 -0.347 -4.079 1.00 98.69 82 THR A N 1
ATOM 636 C CA . THR A 1 82 ? 8.461 -0.545 -2.630 1.00 98.69 82 THR A CA 1
ATOM 637 C C . THR A 1 82 ? 9.765 -0.444 -1.841 1.00 98.69 82 THR A C 1
ATOM 639 O O . THR A 1 82 ? 9.808 0.224 -0.812 1.00 98.69 82 THR A O 1
ATOM 642 N N . GLN A 1 83 ? 10.851 -1.031 -2.348 1.00 98.44 83 GLN A N 1
ATOM 643 C CA . GLN A 1 83 ? 12.159 -0.973 -1.698 1.00 98.44 83 GLN A CA 1
ATOM 644 C C . GLN A 1 83 ? 12.784 0.426 -1.741 1.00 98.44 83 GLN A C 1
ATOM 646 O O . GLN A 1 83 ? 13.435 0.836 -0.783 1.00 98.44 83 GLN A O 1
ATOM 651 N N . LEU A 1 84 ? 12.570 1.196 -2.814 1.00 98.06 84 LEU A N 1
ATOM 652 C CA . LEU A 1 84 ? 12.971 2.604 -2.830 1.00 98.06 84 LEU A CA 1
ATOM 653 C C . LEU A 1 84 ? 12.154 3.437 -1.850 1.00 98.06 84 LEU A C 1
ATOM 655 O O . LEU A 1 84 ? 12.737 4.286 -1.183 1.00 98.06 84 LEU A O 1
ATOM 659 N N . ILE A 1 85 ? 10.843 3.197 -1.739 1.00 98.19 85 ILE A N 1
ATOM 660 C CA . ILE A 1 85 ? 10.009 3.880 -0.743 1.00 98.19 85 ILE A CA 1
ATOM 661 C C . ILE A 1 85 ? 10.570 3.645 0.658 1.00 98.19 85 ILE A C 1
ATOM 663 O O . ILE A 1 85 ? 10.846 4.604 1.372 1.00 98.19 85 ILE A O 1
ATOM 667 N N . GLU A 1 86 ? 10.842 2.388 1.002 1.00 97.38 86 GLU A N 1
ATOM 668 C CA . GLU A 1 86 ? 11.457 2.014 2.276 1.00 97.38 86 GLU A CA 1
ATOM 669 C C . GLU A 1 86 ? 12.845 2.657 2.468 1.00 97.38 86 GLU A C 1
ATOM 671 O O . GLU A 1 86 ? 13.174 3.135 3.555 1.00 97.38 86 GLU A O 1
ATOM 676 N N . ALA A 1 87 ? 13.677 2.727 1.426 1.00 97.06 87 ALA A N 1
ATOM 677 C CA . ALA A 1 87 ? 14.991 3.367 1.505 1.00 97.06 87 ALA A CA 1
ATOM 678 C C . ALA A 1 87 ? 14.893 4.879 1.787 1.00 97.06 87 ALA A C 1
ATOM 680 O O . ALA A 1 87 ? 15.614 5.392 2.653 1.00 97.06 87 ALA A O 1
ATOM 681 N N . PHE A 1 88 ? 13.985 5.579 1.102 1.00 96.50 88 PHE A N 1
ATOM 682 C CA . PHE A 1 88 ? 13.721 7.000 1.325 1.00 96.50 88 PHE A CA 1
ATOM 683 C C . PHE A 1 88 ? 13.090 7.259 2.695 1.00 96.50 88 PHE A C 1
ATOM 685 O O . PHE A 1 88 ? 13.520 8.188 3.381 1.00 96.50 88 PHE A O 1
ATOM 692 N N . ASP A 1 89 ? 12.127 6.447 3.135 1.00 93.75 89 ASP A N 1
ATOM 693 C CA . ASP A 1 89 ? 11.523 6.582 4.465 1.00 93.75 89 ASP A CA 1
ATOM 694 C C . ASP A 1 89 ? 12.565 6.381 5.568 1.00 93.75 89 ASP A C 1
ATOM 696 O O . ASP A 1 89 ? 12.676 7.214 6.467 1.00 93.75 89 ASP A O 1
ATOM 700 N N . ASN A 1 90 ? 13.423 5.366 5.452 1.00 93.19 90 ASN A N 1
ATOM 701 C CA . ASN A 1 90 ? 14.522 5.144 6.392 1.00 93.19 90 ASN A CA 1
ATOM 702 C C . ASN A 1 90 ? 15.530 6.304 6.438 1.00 93.19 90 ASN A C 1
ATOM 704 O O . ASN A 1 90 ? 16.119 6.569 7.490 1.00 93.19 90 ASN A O 1
ATOM 708 N N . GLN A 1 91 ? 15.777 6.978 5.311 1.00 91.75 91 GLN A N 1
ATOM 709 C CA . GLN A 1 91 ? 16.621 8.174 5.275 1.00 91.75 91 GLN A CA 1
ATOM 710 C C . GLN A 1 91 ? 15.931 9.357 5.965 1.00 91.75 91 GLN A C 1
ATOM 712 O O . GLN A 1 91 ? 16.509 9.957 6.872 1.00 91.75 91 GLN A O 1
ATOM 717 N N . ASN A 1 92 ? 14.688 9.653 5.584 1.00 88.69 92 ASN A N 1
ATOM 718 C CA . ASN A 1 92 ? 13.930 10.789 6.109 1.00 88.69 92 ASN A CA 1
ATOM 719 C C . ASN A 1 92 ? 13.636 10.636 7.605 1.00 88.69 92 ASN A C 1
ATOM 721 O O . ASN A 1 92 ? 13.774 11.595 8.358 1.00 88.69 92 ASN A O 1
ATOM 725 N N . TYR A 1 93 ? 13.324 9.425 8.068 1.00 85.00 93 TYR A N 1
ATOM 726 C CA . TYR A 1 93 ? 13.113 9.139 9.486 1.00 85.00 93 TYR A CA 1
ATOM 727 C C . TYR A 1 93 ? 14.357 9.455 10.330 1.00 85.00 93 TYR A C 1
ATOM 729 O O . TYR A 1 93 ? 14.264 10.065 11.396 1.00 85.00 93 TYR A O 1
ATOM 737 N N . LYS A 1 94 ? 15.551 9.108 9.835 1.00 84.38 94 LYS A N 1
ATOM 738 C CA . LYS A 1 94 ? 16.816 9.438 10.512 1.00 84.38 94 LYS A CA 1
ATOM 739 C C . LYS A 1 94 ? 17.083 10.937 10.542 1.00 84.38 94 LYS A C 1
ATOM 741 O O . LYS A 1 94 ? 17.585 11.439 11.546 1.00 84.38 94 LYS A O 1
ATOM 746 N N . GLU A 1 95 ? 16.759 11.644 9.465 1.00 82.00 95 GLU A N 1
ATOM 747 C CA . GLU A 1 95 ? 16.882 13.101 9.403 1.00 82.00 95 GLU A CA 1
ATOM 748 C C . GLU A 1 95 ? 15.899 13.786 10.362 1.00 82.00 95 GLU A C 1
ATOM 750 O O . GLU A 1 95 ? 16.293 14.708 11.079 1.00 82.00 95 GLU A O 1
ATOM 755 N N . GLU A 1 96 ? 14.651 13.312 10.449 1.00 76.62 96 GLU A N 1
ATOM 756 C CA . GLU A 1 96 ? 13.671 13.791 11.430 1.00 76.62 96 GLU A CA 1
ATOM 757 C C . GLU A 1 96 ? 14.199 13.596 12.860 1.00 76.62 96 GLU A C 1
ATOM 759 O O . GLU A 1 96 ? 14.256 14.569 13.611 1.00 76.62 96 GLU A O 1
ATOM 764 N N . LEU A 1 97 ? 14.687 12.400 13.215 1.00 78.50 97 LEU A N 1
ATOM 765 C CA . LEU A 1 97 ? 15.269 12.119 14.537 1.00 78.50 97 LEU A CA 1
ATOM 766 C C . LEU A 1 97 ? 16.484 13.000 14.861 1.00 78.50 97 LEU A C 1
ATOM 768 O O . LEU A 1 97 ? 16.587 13.524 15.970 1.00 78.50 97 LEU A O 1
ATOM 772 N N . ALA A 1 98 ? 17.394 13.200 13.905 1.00 78.19 98 ALA A N 1
ATOM 773 C CA . ALA A 1 98 ? 18.582 14.034 14.096 1.00 78.19 98 ALA A CA 1
ATOM 774 C C . ALA A 1 98 ? 18.241 15.521 14.309 1.00 78.19 98 ALA A C 1
ATOM 776 O O . ALA A 1 98 ? 18.996 16.251 14.956 1.00 78.19 98 ALA A O 1
ATOM 777 N N . ASN A 1 99 ? 17.099 15.974 13.786 1.00 68.00 99 ASN A N 1
ATOM 778 C CA . ASN A 1 99 ? 16.616 17.344 13.939 1.00 68.00 99 ASN A CA 1
ATOM 779 C C . ASN A 1 99 ? 15.878 17.587 15.273 1.00 68.00 99 ASN A C 1
ATOM 781 O O . ASN A 1 99 ? 15.710 18.746 15.667 1.00 68.00 99 ASN A O 1
ATOM 785 N N . VAL A 1 100 ? 15.508 16.533 16.014 1.00 63.03 100 VAL A N 1
ATOM 786 C CA . VAL A 1 100 ? 14.987 16.611 17.394 1.00 63.03 100 VAL A CA 1
ATOM 787 C C . VAL A 1 100 ? 16.161 16.687 18.386 1.00 63.03 100 VAL A C 1
ATOM 789 O O . VAL A 1 100 ? 16.424 15.780 19.168 1.00 63.03 100 VAL A O 1
ATOM 792 N N . GLY A 1 101 ? 16.930 17.779 18.332 1.00 55.41 101 GLY A N 1
ATOM 793 C CA . GLY A 1 101 ? 17.978 18.072 19.322 1.00 55.41 101 GLY A CA 1
ATOM 794 C C . GLY A 1 101 ? 17.415 18.389 20.723 1.00 55.41 101 GLY A C 1
ATOM 795 O O . GLY A 1 101 ? 16.204 18.577 20.868 1.00 55.41 101 GLY A O 1
ATOM 796 N N . PRO A 1 102 ? 18.268 18.495 21.767 1.00 46.38 102 PRO A N 1
ATOM 797 C CA . PRO A 1 102 ? 17.828 18.659 23.151 1.00 46.38 102 PRO A CA 1
ATOM 798 C C . PRO A 1 102 ? 16.932 19.888 23.319 1.00 46.38 102 PRO A C 1
ATOM 800 O O . PRO A 1 102 ? 17.214 20.961 22.778 1.00 46.38 102 PRO A O 1
ATOM 803 N N . VAL A 1 103 ? 15.856 19.687 24.080 1.00 50.41 103 VAL A N 1
ATOM 804 C CA . VAL A 1 103 ? 14.806 20.637 24.467 1.00 50.41 103 VAL A CA 1
ATOM 805 C C . VAL A 1 103 ? 15.286 22.097 24.465 1.00 50.41 103 VAL A C 1
ATOM 807 O O . VAL A 1 103 ? 16.132 22.492 25.263 1.00 50.41 103 VAL A O 1
ATOM 810 N N . GLY A 1 104 ? 14.708 22.915 23.577 1.00 45.53 104 GLY A N 1
ATOM 811 C CA . GLY A 1 104 ? 14.739 24.380 23.701 1.00 45.53 104 GLY A CA 1
ATOM 812 C C . GLY A 1 104 ? 15.237 25.176 22.494 1.00 45.53 104 GLY A C 1
ATOM 813 O O . GLY A 1 104 ? 15.062 26.393 22.471 1.00 45.53 104 GLY A O 1
ATOM 814 N N . LYS A 1 105 ? 15.806 24.551 21.457 1.00 41.50 105 LYS A N 1
ATOM 815 C CA . LYS A 1 105 ? 16.144 25.259 20.209 1.00 41.50 105 LYS A CA 1
ATOM 816 C C . LYS A 1 105 ? 15.655 24.478 19.002 1.00 41.50 105 LYS A C 1
ATOM 818 O O . LYS A 1 105 ? 16.431 23.791 18.347 1.00 41.50 105 LYS A O 1
ATOM 823 N N . ALA A 1 106 ? 14.372 24.643 18.673 1.00 46.44 106 ALA A N 1
ATOM 824 C CA . ALA A 1 106 ? 13.880 24.339 17.337 1.00 46.44 106 ALA A CA 1
ATOM 825 C C . ALA A 1 106 ? 14.684 25.193 16.349 1.00 46.44 106 ALA A C 1
ATOM 827 O O . ALA A 1 106 ? 14.412 26.381 16.144 1.00 46.44 106 ALA A O 1
ATOM 828 N N . ARG A 1 107 ? 15.741 24.612 15.779 1.00 48.06 107 ARG A N 1
ATOM 829 C CA . ARG A 1 107 ? 16.472 25.212 14.673 1.00 48.06 107 ARG A CA 1
ATOM 830 C C . ARG A 1 107 ? 15.480 25.167 13.517 1.00 48.06 107 ARG A C 1
ATOM 832 O O . ARG A 1 107 ? 15.371 24.154 12.841 1.00 48.06 107 ARG A O 1
ATOM 839 N N . LYS A 1 108 ? 14.701 26.240 13.329 1.00 45.19 108 LYS A N 1
ATOM 840 C CA . LYS A 1 108 ? 13.971 26.474 12.080 1.00 45.19 108 LYS A CA 1
ATOM 841 C C . LYS A 1 108 ? 15.033 26.562 10.988 1.00 45.19 108 LYS A C 1
ATOM 843 O O . LYS A 1 108 ? 15.523 27.647 10.674 1.00 45.19 108 LYS A O 1
ATOM 848 N N . LEU A 1 109 ? 15.442 25.415 10.452 1.00 47.03 109 LEU A N 1
ATOM 849 C CA . LEU A 1 109 ? 16.061 25.362 9.145 1.00 47.03 109 LEU A CA 1
ATOM 850 C C . LEU A 1 109 ? 14.989 25.922 8.217 1.00 47.03 109 LEU A C 1
ATOM 852 O O . LEU A 1 109 ? 13.960 25.292 7.990 1.00 47.03 109 LEU A O 1
ATOM 856 N N . LYS A 1 110 ? 15.189 27.168 7.772 1.00 41.72 110 LYS A N 1
ATOM 857 C CA . LYS A 1 110 ? 14.453 27.725 6.638 1.00 41.72 110 LYS A CA 1
ATOM 858 C C . LYS A 1 110 ? 14.444 26.638 5.569 1.00 41.72 110 LYS A C 1
ATOM 860 O O . LYS A 1 110 ? 15.528 26.222 5.154 1.00 41.72 110 LYS A O 1
ATOM 865 N N . SER A 1 111 ? 13.260 26.165 5.178 1.00 40.78 111 SER A N 1
ATOM 866 C CA . SER A 1 111 ? 13.125 25.231 4.066 1.00 40.78 111 SER A CA 1
ATOM 867 C C . SER A 1 111 ? 13.871 25.849 2.891 1.00 40.78 111 SER A C 1
ATOM 869 O O . SER A 1 111 ? 13.504 26.930 2.418 1.00 40.78 111 SER A O 1
ATOM 871 N N . LYS A 1 112 ? 14.976 25.229 2.476 1.00 42.47 112 LYS A N 1
ATOM 872 C CA . LYS A 1 112 ? 15.633 25.632 1.239 1.00 42.47 112 LYS A CA 1
ATOM 873 C C . LYS A 1 112 ? 14.593 25.437 0.142 1.00 42.47 112 LYS A C 1
ATOM 875 O O . LYS A 1 112 ? 14.106 24.327 -0.047 1.00 42.47 112 LYS A O 1
ATOM 880 N N . SER A 1 113 ? 14.216 26.516 -0.536 1.00 36.53 113 SER A N 1
ATOM 881 C CA . SER A 1 113 ? 13.461 26.424 -1.782 1.00 36.53 113 SER A CA 1
ATOM 882 C C . SER A 1 113 ? 14.238 25.496 -2.721 1.00 36.53 113 SER A C 1
ATOM 884 O O . SER A 1 113 ? 15.382 25.810 -3.053 1.00 36.53 113 SER A O 1
ATOM 886 N N . GLY A 1 114 ? 13.661 24.345 -3.075 1.00 57.62 114 GLY A N 1
ATOM 887 C CA . GLY A 1 114 ? 14.321 23.309 -3.880 1.00 57.62 114 GLY A CA 1
ATOM 888 C C . GLY A 1 114 ? 14.761 22.044 -3.129 1.00 57.62 114 GLY A C 1
ATOM 889 O O . GLY A 1 114 ? 15.489 21.249 -3.709 1.00 57.62 114 GLY A O 1
ATOM 890 N N . ALA A 1 115 ? 14.358 21.843 -1.869 1.00 75.25 115 ALA A N 1
ATOM 891 C CA . ALA A 1 115 ? 14.467 20.531 -1.224 1.00 75.25 115 ALA A CA 1
ATOM 892 C C . ALA A 1 115 ? 13.443 19.549 -1.825 1.00 75.25 115 ALA A C 1
ATOM 894 O O . ALA A 1 115 ? 12.304 19.940 -2.085 1.00 75.25 115 ALA A O 1
ATOM 895 N N . PHE A 1 116 ? 13.860 18.303 -2.052 1.00 88.38 116 PHE A N 1
ATOM 896 C CA . PHE A 1 116 ? 13.005 17.225 -2.546 1.00 88.38 116 PHE A CA 1
ATOM 897 C C . PHE A 1 116 ? 11.810 16.999 -1.609 1.00 88.38 116 PHE A C 1
ATOM 899 O O . PHE A 1 116 ? 11.981 16.767 -0.412 1.00 88.38 116 PHE A O 1
ATOM 906 N N . ASP A 1 117 ? 10.597 17.093 -2.157 1.00 91.56 117 ASP A N 1
ATOM 907 C CA . ASP A 1 117 ? 9.351 16.882 -1.418 1.00 91.56 117 ASP A CA 1
ATOM 908 C C . ASP A 1 117 ? 9.034 15.384 -1.345 1.00 91.56 117 ASP A C 1
ATOM 910 O O . ASP A 1 117 ? 8.288 14.833 -2.163 1.00 91.56 117 ASP A O 1
ATOM 914 N N . TRP A 1 118 ? 9.646 14.718 -0.363 1.00 93.75 118 TRP A N 1
ATOM 915 C CA . TRP A 1 118 ? 9.453 13.287 -0.150 1.00 93.75 118 TRP A CA 1
ATOM 916 C C . TRP A 1 118 ? 8.000 12.933 0.188 1.00 93.75 118 TRP A C 1
ATOM 918 O O . TRP A 1 118 ? 7.502 11.903 -0.259 1.00 93.75 118 TRP A O 1
ATOM 928 N N . GLU A 1 119 ? 7.288 13.781 0.929 1.00 92.31 119 GLU A N 1
ATOM 929 C CA . GLU A 1 119 ? 5.917 13.496 1.369 1.00 92.31 119 GLU A CA 1
ATOM 930 C C . GLU A 1 119 ? 4.964 13.379 0.173 1.00 92.31 119 GLU A C 1
ATOM 932 O O . GLU A 1 119 ? 4.206 12.406 0.063 1.00 92.31 119 GLU A O 1
ATOM 937 N N . SER A 1 120 ? 5.054 14.330 -0.761 1.00 93.94 120 SER A N 1
ATOM 938 C CA . SER A 1 120 ? 4.298 14.303 -2.016 1.00 93.94 120 SER A CA 1
ATOM 939 C C . SER A 1 120 ? 4.739 13.152 -2.924 1.00 93.94 120 SER A C 1
ATOM 941 O O . SER A 1 120 ? 3.899 12.409 -3.442 1.00 93.94 120 SER A O 1
ATOM 943 N N . ALA A 1 121 ? 6.052 12.936 -3.065 1.00 96.88 121 ALA A N 1
ATOM 944 C CA . ALA A 1 121 ? 6.593 11.858 -3.891 1.00 96.88 121 ALA A CA 1
ATOM 945 C C . ALA A 1 121 ? 6.157 10.467 -3.396 1.00 96.88 121 ALA A C 1
ATOM 947 O O . ALA A 1 121 ? 5.745 9.628 -4.202 1.00 96.88 121 ALA A O 1
ATOM 948 N N . ARG A 1 122 ? 6.171 10.233 -2.078 1.00 97.44 122 ARG A N 1
ATOM 949 C CA . ARG A 1 122 ? 5.713 8.985 -1.451 1.00 97.44 122 ARG A CA 1
ATOM 950 C C . ARG A 1 122 ? 4.228 8.751 -1.689 1.00 97.44 122 ARG A C 1
ATOM 952 O O . ARG A 1 122 ? 3.842 7.661 -2.107 1.00 97.44 122 ARG A O 1
ATOM 959 N N . ALA A 1 123 ? 3.390 9.766 -1.467 1.00 96.81 123 ALA A N 1
ATOM 960 C CA . ALA A 1 123 ? 1.954 9.657 -1.723 1.00 96.81 123 ALA A CA 1
ATOM 961 C C . ALA A 1 123 ? 1.668 9.323 -3.198 1.00 96.81 123 ALA A C 1
ATOM 963 O O . ALA A 1 123 ? 0.848 8.450 -3.489 1.00 96.81 123 ALA A O 1
ATOM 964 N N . HIS A 1 124 ? 2.392 9.950 -4.128 1.00 97.69 124 HIS A N 1
ATOM 965 C CA . HIS A 1 124 ? 2.261 9.666 -5.554 1.00 97.69 124 HIS A CA 1
ATOM 966 C C . HIS A 1 124 ? 2.727 8.247 -5.924 1.00 97.69 124 HIS A C 1
ATOM 968 O O . HIS A 1 124 ? 2.054 7.556 -6.690 1.00 97.69 124 HIS A O 1
ATOM 974 N N . ALA A 1 125 ? 3.828 7.768 -5.338 1.00 98.56 125 ALA A N 1
ATOM 975 C CA . ALA A 1 125 ? 4.315 6.404 -5.537 1.00 98.56 125 ALA A CA 1
ATOM 976 C C . ALA A 1 125 ? 3.297 5.345 -5.065 1.00 98.56 125 ALA A C 1
ATOM 978 O O . ALA A 1 125 ? 3.021 4.375 -5.774 1.00 98.56 125 ALA A O 1
ATOM 979 N N . LEU A 1 126 ? 2.669 5.559 -3.906 1.00 98.50 126 LEU A N 1
ATOM 980 C CA . LEU A 1 126 ? 1.586 4.699 -3.415 1.00 98.50 126 LEU A CA 1
ATOM 981 C C . LEU A 1 126 ? 0.349 4.759 -4.319 1.00 98.50 126 LEU A C 1
ATOM 983 O O . LEU A 1 126 ? -0.290 3.737 -4.564 1.00 98.50 126 LEU A O 1
ATOM 987 N N . GLN A 1 127 ? 0.020 5.937 -4.854 1.00 97.75 127 GLN A N 1
ATOM 988 C CA . GLN A 1 127 ? -1.108 6.104 -5.766 1.00 97.75 127 GLN A CA 1
ATOM 989 C C . GLN A 1 127 ? -0.927 5.298 -7.059 1.00 97.75 127 GLN A C 1
ATOM 991 O O . GLN A 1 127 ? -1.877 4.646 -7.497 1.00 97.75 127 GLN A O 1
ATOM 996 N N . VAL A 1 128 ? 0.267 5.299 -7.666 1.00 98.38 128 VAL A N 1
ATOM 997 C CA . VAL A 1 128 ? 0.510 4.514 -8.893 1.00 98.38 128 VAL A CA 1
ATOM 998 C C . VAL A 1 128 ? 0.503 3.007 -8.623 1.00 98.38 128 VAL A C 1
ATOM 1000 O O . VAL A 1 128 ? -0.006 2.253 -9.452 1.00 98.38 128 VAL A O 1
ATOM 1003 N N . LEU A 1 129 ? 0.973 2.565 -7.447 1.00 98.56 129 LEU A N 1
ATOM 1004 C CA . LEU A 1 129 ? 0.824 1.173 -7.001 1.00 98.56 129 LEU A CA 1
ATOM 1005 C C . LEU A 1 129 ? -0.652 0.797 -6.839 1.00 98.56 129 LEU A C 1
ATOM 1007 O O . LEU A 1 129 ? -1.075 -0.249 -7.323 1.00 98.56 129 LEU A O 1
ATOM 1011 N N . ASN A 1 130 ? -1.452 1.665 -6.217 1.00 97.19 130 ASN A N 1
ATOM 1012 C CA . ASN A 1 130 ? -2.887 1.446 -6.060 1.00 97.19 130 ASN A CA 1
ATOM 1013 C C . ASN A 1 130 ? -3.591 1.340 -7.424 1.00 97.19 130 ASN A C 1
ATOM 1015 O O . ASN A 1 130 ? -4.384 0.428 -7.630 1.00 97.19 130 ASN A O 1
ATOM 1019 N N . GLN A 1 131 ? -3.263 2.212 -8.385 1.00 97.56 131 GLN A N 1
ATOM 1020 C CA . GLN A 1 131 ? -3.796 2.133 -9.753 1.00 97.56 131 GLN A CA 1
ATOM 1021 C C . GLN A 1 131 ? -3.457 0.802 -10.433 1.00 97.56 131 GLN A C 1
ATOM 1023 O O . GLN A 1 131 ? -4.335 0.186 -11.030 1.00 97.56 131 GLN A O 1
ATOM 1028 N N . LEU A 1 132 ? -2.206 0.346 -10.314 1.00 98.38 132 LEU A N 1
ATOM 1029 C CA . LEU A 1 132 ? -1.764 -0.933 -10.871 1.00 98.38 132 LEU A CA 1
ATOM 1030 C C . LEU A 1 132 ? -2.539 -2.104 -10.259 1.00 98.38 132 LEU A C 1
ATOM 1032 O O . LEU A 1 132 ? -3.060 -2.961 -10.968 1.00 98.38 132 LEU A O 1
ATOM 1036 N N . LEU A 1 133 ? -2.629 -2.129 -8.930 1.00 97.50 133 LEU A N 1
ATOM 1037 C CA . LEU A 1 133 ? -3.212 -3.235 -8.174 1.00 97.50 133 LEU A CA 1
ATOM 1038 C C . LEU A 1 133 ? -4.744 -3.249 -8.222 1.00 97.50 133 LEU A C 1
ATOM 1040 O O . LEU A 1 133 ? -5.352 -4.272 -7.917 1.00 97.50 133 LEU A O 1
ATOM 1044 N N . GLN A 1 134 ? -5.398 -2.166 -8.642 1.00 96.56 134 GLN A N 1
ATOM 1045 C CA . GLN A 1 134 ? -6.838 -2.189 -8.910 1.00 96.56 134 GLN A CA 1
ATOM 1046 C C . GLN A 1 134 ? -7.218 -3.001 -10.154 1.00 96.56 134 GLN A C 1
ATOM 1048 O O . GLN A 1 134 ? -8.379 -3.407 -10.268 1.00 96.56 134 GLN A O 1
ATOM 1053 N N . LEU A 1 135 ? -6.271 -3.252 -11.060 1.00 96.94 135 LEU A N 1
ATOM 1054 C CA . LEU A 1 135 ? -6.485 -4.082 -12.243 1.00 96.94 135 LEU A CA 1
ATOM 1055 C C . LEU A 1 135 ? -6.615 -5.565 -11.871 1.00 96.94 135 LEU A C 1
ATOM 1057 O O . LEU A 1 135 ? -6.252 -5.993 -10.780 1.00 96.94 135 LEU A O 1
ATOM 1061 N N . GLU A 1 136 ? -7.087 -6.392 -12.802 1.00 95.06 136 GLU A N 1
ATOM 1062 C CA . GLU A 1 136 ? -7.145 -7.848 -12.625 1.00 95.06 136 GLU A CA 1
ATOM 1063 C C . GLU A 1 136 ? -5.792 -8.521 -12.899 1.00 95.06 136 GLU A C 1
ATOM 1065 O O . GLU A 1 136 ? -5.707 -9.492 -13.652 1.00 95.06 136 GLU A O 1
ATOM 1070 N N . ILE A 1 137 ? -4.714 -8.024 -12.280 1.00 96.50 137 ILE A N 1
ATOM 1071 C CA . ILE A 1 137 ? -3.344 -8.472 -12.590 1.00 96.50 137 ILE A CA 1
ATOM 1072 C C . ILE A 1 137 ? -3.135 -9.962 -12.320 1.00 96.50 137 ILE A C 1
ATOM 1074 O O . ILE A 1 137 ? -2.246 -10.555 -12.917 1.00 96.50 137 ILE A O 1
ATOM 1078 N N . ARG A 1 138 ? -3.971 -10.586 -11.475 1.00 96.00 138 ARG A N 1
ATOM 1079 C CA . ARG A 1 138 ? -3.980 -12.038 -11.236 1.00 96.00 138 ARG A CA 1
ATOM 1080 C C . ARG A 1 138 ? -4.019 -12.852 -12.533 1.00 96.00 138 ARG A C 1
ATOM 1082 O O . ARG A 1 138 ? -3.381 -13.891 -12.575 1.00 96.00 138 ARG A O 1
ATOM 1089 N N . ARG A 1 139 ? -4.634 -12.329 -13.603 1.00 95.56 139 ARG A N 1
ATOM 1090 C CA . ARG A 1 139 ? -4.664 -12.929 -14.955 1.00 95.56 139 ARG A CA 1
ATOM 1091 C C . ARG A 1 139 ? -3.277 -13.125 -15.587 1.00 95.56 139 ARG A C 1
ATOM 1093 O O . ARG A 1 139 ? -3.144 -13.849 -16.571 1.00 95.56 139 ARG A O 1
ATOM 1100 N N . LEU A 1 140 ? -2.238 -12.477 -15.056 1.00 96.50 140 LEU A N 1
ATOM 1101 C CA . LEU A 1 140 ? -0.848 -12.694 -15.465 1.00 96.50 140 LEU A CA 1
ATOM 1102 C C . LEU A 1 140 ? -0.234 -13.949 -14.824 1.00 96.50 140 LEU A C 1
ATOM 1104 O O . LEU A 1 140 ? 0.687 -14.530 -15.398 1.00 96.50 140 LEU A O 1
ATOM 1108 N N . TRP A 1 141 ? -0.728 -14.373 -13.656 1.00 95.62 141 TRP A N 1
ATOM 1109 C CA . TRP A 1 141 ? -0.259 -15.566 -12.953 1.00 95.62 141 TRP A CA 1
ATOM 1110 C C . TRP A 1 141 ? -0.872 -16.831 -13.551 1.00 95.62 141 TRP A C 1
ATOM 1112 O O . TRP A 1 141 ? -1.974 -16.834 -14.099 1.00 95.62 141 TRP A O 1
ATOM 1122 N N . SER A 1 142 ? -0.161 -17.947 -13.399 1.00 89.12 142 SER A N 1
ATOM 1123 C CA . SER A 1 142 ? -0.760 -19.255 -13.659 1.00 89.12 142 SER A CA 1
ATOM 1124 C C . SER A 1 142 ? -1.915 -19.493 -12.680 1.00 89.12 142 SER A C 1
ATOM 1126 O O . SER A 1 142 ? -1.791 -19.188 -11.495 1.00 89.12 142 SER A O 1
ATOM 1128 N N . MET A 1 143 ? -3.029 -20.043 -13.169 1.00 90.56 143 MET A N 1
ATOM 1129 C CA . MET A 1 143 ? -4.238 -20.333 -12.378 1.00 90.56 143 MET A CA 1
ATOM 1130 C C . MET A 1 143 ? -4.883 -19.116 -11.691 1.00 90.56 143 MET A C 1
ATOM 1132 O O . MET A 1 143 ? -5.686 -19.286 -10.776 1.00 90.56 143 MET A O 1
ATOM 1136 N N . ASP A 1 144 ? -4.541 -17.897 -12.110 1.00 91.75 144 ASP A N 1
ATOM 1137 C CA . ASP A 1 144 ? -4.991 -16.645 -11.497 1.00 91.75 144 ASP A CA 1
ATOM 1138 C C . ASP A 1 144 ? -4.712 -16.527 -9.986 1.00 91.75 144 ASP A C 1
ATOM 1140 O O . ASP A 1 144 ? -5.455 -15.851 -9.262 1.00 91.75 144 ASP A O 1
ATOM 1144 N N . GLN A 1 145 ? -3.656 -17.186 -9.500 1.00 91.31 145 GLN A N 1
ATOM 1145 C CA . GLN A 1 145 ? -3.248 -17.142 -8.097 1.00 91.31 145 GLN A CA 1
ATOM 1146 C C . GLN A 1 145 ? -1.993 -16.293 -7.927 1.00 91.31 145 GLN A C 1
ATOM 1148 O O . GLN A 1 145 ? -0.906 -16.666 -8.364 1.00 91.31 145 GLN A O 1
ATOM 1153 N N . VAL A 1 146 ? -2.157 -15.142 -7.274 1.00 94.81 146 VAL A N 1
ATOM 1154 C CA . VAL A 1 146 ? -1.039 -14.273 -6.900 1.00 94.81 146 VAL A CA 1
ATOM 1155 C C . VAL A 1 146 ? -0.291 -14.900 -5.725 1.00 94.81 146 VAL A C 1
ATOM 1157 O O . VAL A 1 146 ? -0.901 -15.277 -4.728 1.00 94.81 146 VAL A O 1
ATOM 1160 N N . GLU A 1 147 ? 1.029 -14.997 -5.858 1.00 94.12 147 GLU A N 1
ATOM 1161 C CA . GLU A 1 147 ? 1.935 -15.521 -4.829 1.00 94.12 147 GLU A CA 1
ATOM 1162 C C . GLU A 1 147 ? 1.843 -14.713 -3.528 1.00 94.12 147 GLU A C 1
ATOM 1164 O O . GLU A 1 147 ? 1.761 -13.478 -3.544 1.00 94.12 147 GLU A O 1
ATOM 1169 N N . GLU A 1 148 ? 1.915 -15.406 -2.393 1.00 92.44 148 GLU A N 1
ATOM 1170 C CA . GLU A 1 148 ? 1.852 -14.782 -1.073 1.00 92.44 148 GLU A CA 1
ATOM 1171 C C . GLU A 1 148 ? 3.001 -13.789 -0.865 1.00 92.44 148 GLU A C 1
ATOM 1173 O O . GLU A 1 148 ? 2.791 -12.703 -0.326 1.00 92.44 148 GLU A O 1
ATOM 1178 N N . GLU A 1 149 ? 4.197 -14.097 -1.367 1.00 94.62 149 GLU A N 1
ATOM 1179 C CA . GLU A 1 149 ? 5.375 -13.236 -1.285 1.00 94.62 149 GLU A CA 1
ATOM 1180 C C . GLU A 1 149 ? 5.162 -11.895 -1.985 1.00 94.62 149 GLU A C 1
ATOM 1182 O O . GLU A 1 149 ? 5.639 -10.870 -1.493 1.00 94.62 149 GLU A O 1
ATOM 1187 N N . PHE A 1 150 ? 4.427 -11.880 -3.101 1.00 96.69 150 PHE A N 1
ATOM 1188 C CA . PHE A 1 150 ? 4.084 -10.639 -3.789 1.00 96.69 150 PHE A CA 1
ATOM 1189 C C . PHE A 1 150 ? 3.088 -9.818 -2.970 1.00 96.69 150 PHE A C 1
ATOM 1191 O O . PHE A 1 150 ? 3.292 -8.619 -2.777 1.00 96.69 150 PHE A O 1
ATOM 1198 N N . SER A 1 151 ? 2.047 -10.451 -2.426 1.00 95.00 151 SER A N 1
ATOM 1199 C CA . SER A 1 151 ? 1.109 -9.762 -1.535 1.00 95.00 151 SER A CA 1
ATOM 1200 C C . SER A 1 151 ? 1.811 -9.198 -0.299 1.00 95.00 151 SER A C 1
ATOM 1202 O O . SER A 1 151 ? 1.601 -8.035 0.050 1.00 95.00 151 SER A O 1
ATOM 1204 N N . ARG A 1 152 ? 2.703 -9.986 0.312 1.00 95.06 152 ARG A N 1
ATOM 1205 C CA . ARG A 1 152 ? 3.502 -9.604 1.481 1.00 95.06 152 ARG A CA 1
ATOM 1206 C C . ARG A 1 152 ? 4.458 -8.455 1.178 1.00 95.06 152 ARG A C 1
ATOM 1208 O O . ARG A 1 152 ? 4.640 -7.600 2.032 1.00 95.06 152 ARG A O 1
ATOM 1215 N N . LEU A 1 153 ? 5.061 -8.406 -0.009 1.00 97.56 153 LEU A N 1
ATOM 1216 C CA . LEU A 1 153 ? 5.913 -7.287 -0.429 1.00 97.56 153 LEU A CA 1
ATOM 1217 C C . LEU A 1 153 ? 5.153 -5.953 -0.366 1.00 97.56 153 LEU A C 1
ATOM 1219 O O . LEU A 1 153 ? 5.655 -4.978 0.192 1.00 97.56 153 LEU A O 1
ATOM 1223 N N . ILE A 1 154 ? 3.936 -5.921 -0.916 1.00 97.94 154 ILE A N 1
ATOM 1224 C CA . ILE A 1 154 ? 3.103 -4.713 -0.923 1.00 97.94 154 ILE A CA 1
ATOM 1225 C C . ILE A 1 154 ? 2.657 -4.360 0.498 1.00 97.94 154 ILE A C 1
ATOM 1227 O O . ILE A 1 154 ? 2.795 -3.210 0.917 1.00 97.94 154 ILE A O 1
ATOM 1231 N N . THR A 1 155 ? 2.148 -5.333 1.257 1.00 97.06 155 THR A N 1
ATOM 1232 C CA . THR A 1 155 ? 1.621 -5.057 2.599 1.00 97.06 155 THR A CA 1
ATOM 1233 C C . THR A 1 155 ? 2.712 -4.712 3.604 1.00 97.06 155 THR A C 1
ATOM 1235 O O . THR A 1 155 ? 2.505 -3.807 4.406 1.00 97.06 155 THR A O 1
ATOM 1238 N N . ALA A 1 156 ? 3.898 -5.320 3.514 1.00 97.31 156 ALA A N 1
ATOM 1239 C CA . ALA A 1 156 ? 5.046 -4.954 4.342 1.00 97.31 156 ALA A CA 1
ATOM 1240 C C . ALA A 1 156 ? 5.494 -3.505 4.098 1.00 97.31 156 ALA A C 1
ATOM 1242 O O . ALA A 1 156 ? 5.771 -2.791 5.057 1.00 97.31 156 ALA A O 1
ATOM 1243 N N . CYS A 1 157 ? 5.491 -3.040 2.843 1.00 98.19 157 CYS A N 1
ATOM 1244 C CA . CYS A 1 157 ? 5.772 -1.637 2.523 1.00 98.19 157 CYS A CA 1
ATOM 1245 C C . CYS A 1 157 ? 4.749 -0.694 3.181 1.00 98.19 157 CYS A C 1
ATOM 1247 O O . CYS A 1 157 ? 5.125 0.301 3.797 1.00 98.19 157 CYS A O 1
ATOM 1249 N N . CYS A 1 158 ? 3.457 -1.032 3.121 1.00 98.25 158 CYS A N 1
ATOM 1250 C CA . CYS A 1 158 ? 2.413 -0.272 3.811 1.00 98.25 158 CYS A CA 1
ATOM 1251 C C . CYS A 1 158 ? 2.612 -0.247 5.331 1.00 98.25 158 CYS A C 1
ATOM 1253 O O . CYS A 1 158 ? 2.517 0.824 5.928 1.00 98.25 158 CYS A O 1
ATOM 1255 N N . CYS A 1 159 ? 2.893 -1.397 5.951 1.00 97.38 159 CYS A N 1
ATOM 1256 C CA . CYS A 1 159 ? 3.147 -1.482 7.388 1.00 97.38 159 CYS A CA 1
ATOM 1257 C C . CYS A 1 159 ? 4.353 -0.624 7.780 1.00 97.38 159 CYS A C 1
ATOM 1259 O O . CYS A 1 159 ? 4.208 0.222 8.653 1.00 97.38 159 CYS A O 1
ATOM 1261 N N . HIS A 1 160 ? 5.476 -0.727 7.060 1.00 96.94 160 HIS A N 1
ATOM 1262 C CA . HIS A 1 160 ? 6.677 0.076 7.311 1.00 96.94 160 HIS A CA 1
ATOM 1263 C C . HIS A 1 160 ? 6.387 1.588 7.355 1.00 96.94 160 HIS A C 1
ATOM 1265 O O . HIS A 1 160 ? 6.861 2.297 8.239 1.00 96.94 160 HIS A O 1
ATOM 1271 N N . ILE A 1 161 ? 5.549 2.089 6.443 1.00 97.00 161 ILE A N 1
ATOM 1272 C CA . ILE A 1 161 ? 5.142 3.504 6.421 1.00 97.00 161 ILE A CA 1
ATOM 1273 C C . ILE A 1 161 ? 4.322 3.874 7.666 1.00 97.00 161 ILE A C 1
ATOM 1275 O O . ILE A 1 161 ? 4.487 4.965 8.218 1.00 97.00 161 ILE A O 1
ATOM 1279 N N . LEU A 1 162 ? 3.424 2.987 8.107 1.00 97.00 162 LEU A N 1
ATOM 1280 C CA . LEU A 1 162 ? 2.578 3.198 9.287 1.00 97.00 162 LEU A CA 1
ATOM 1281 C C . LEU A 1 162 ? 3.389 3.193 10.593 1.00 97.00 162 LEU A C 1
ATOM 1283 O O . LEU A 1 162 ? 3.060 3.928 11.524 1.00 97.00 162 LEU A O 1
ATOM 1287 N N . GLU A 1 163 ? 4.480 2.434 10.661 1.00 94.44 163 GLU A N 1
ATOM 1288 C CA . GLU A 1 163 ? 5.367 2.398 11.834 1.00 94.44 163 GLU A CA 1
ATOM 1289 C C . GLU A 1 163 ? 6.003 3.766 12.140 1.00 94.44 163 GLU A C 1
ATOM 1291 O O . GLU A 1 163 ? 6.387 4.035 13.280 1.00 94.44 163 GLU A O 1
ATOM 1296 N N . CYS A 1 164 ? 6.062 4.676 11.159 1.00 92.25 164 CYS A N 1
ATOM 1297 C CA . CYS A 1 164 ? 6.607 6.015 11.344 1.00 92.25 164 CYS A CA 1
ATOM 1298 C C . CYS A 1 164 ? 5.754 6.857 12.323 1.00 92.25 164 CYS A C 1
ATOM 1300 O O . CYS A 1 164 ? 4.601 7.169 12.017 1.00 92.25 164 CYS A O 1
ATOM 1302 N N . PRO A 1 165 ? 6.302 7.343 13.457 1.00 90.81 165 PRO A N 1
ATOM 1303 C CA . PRO A 1 165 ? 5.537 8.098 14.459 1.00 90.81 165 PRO A CA 1
ATOM 1304 C C . PRO A 1 165 ? 4.902 9.394 13.936 1.00 90.81 165 PRO A C 1
ATOM 1306 O O . PRO A 1 165 ? 3.894 9.865 14.466 1.00 90.81 165 PRO A O 1
ATOM 1309 N N . SER A 1 166 ? 5.466 9.997 12.883 1.00 90.69 166 SER A N 1
ATOM 1310 C CA . SER A 1 166 ? 4.913 11.214 12.282 1.00 90.69 166 SER A CA 1
ATOM 1311 C C . SER A 1 166 ? 3.691 10.941 11.398 1.00 90.69 166 SER A C 1
ATOM 1313 O O . SER A 1 166 ? 3.027 11.895 10.979 1.00 90.69 166 SER A O 1
ATOM 1315 N N . ILE A 1 167 ? 3.325 9.676 11.143 1.00 94.69 167 ILE A N 1
ATOM 1316 C CA . ILE A 1 167 ? 2.238 9.299 10.228 1.00 94.69 167 ILE A CA 1
ATOM 1317 C C . ILE A 1 167 ? 0.895 9.929 10.603 1.00 94.69 167 ILE A C 1
ATOM 1319 O O . ILE A 1 167 ? 0.112 10.220 9.707 1.00 94.69 167 ILE A O 1
ATOM 1323 N N . GLY A 1 168 ? 0.635 10.214 11.886 1.00 92.25 168 GLY A N 1
ATOM 1324 C CA . GLY A 1 168 ? -0.593 10.872 12.356 1.00 92.25 168 GLY A CA 1
ATOM 1325 C C . GLY A 1 168 ? -0.687 12.373 12.037 1.00 92.25 168 GLY A C 1
ATOM 1326 O O . GLY A 1 168 ? -1.767 12.957 12.098 1.00 92.25 168 GLY A O 1
ATOM 1327 N N . GLN A 1 169 ? 0.416 13.018 11.650 1.00 92.00 169 GLN A N 1
ATOM 1328 C CA . GLN A 1 169 ? 0.453 14.459 11.388 1.00 92.00 169 GLN A CA 1
ATOM 1329 C C . GLN A 1 169 ? -0.337 14.843 10.128 1.00 92.00 169 GLN A C 1
ATOM 1331 O O . GLN A 1 169 ? -0.453 14.068 9.178 1.00 92.00 169 GLN A O 1
ATOM 1336 N N . VAL A 1 170 ? -0.854 16.075 10.078 1.00 92.12 170 VAL A N 1
ATOM 1337 C CA . VAL A 1 170 ? -1.686 16.574 8.962 1.00 92.12 170 VAL A CA 1
ATOM 1338 C C . VAL A 1 170 ? -0.975 16.466 7.609 1.00 92.12 170 VAL A C 1
ATOM 1340 O O . VAL A 1 170 ? -1.600 16.076 6.625 1.00 92.12 170 VAL A O 1
ATOM 1343 N N . LYS A 1 171 ? 0.338 16.724 7.578 1.00 91.38 171 LYS A N 1
ATOM 1344 C CA . LYS A 1 171 ? 1.181 16.636 6.375 1.00 91.38 171 LYS A CA 1
ATOM 1345 C C . LYS A 1 171 ? 1.146 15.249 5.707 1.00 91.38 171 LYS A C 1
ATOM 1347 O O . LYS A 1 171 ? 1.136 15.133 4.489 1.00 91.38 171 LYS A O 1
ATOM 1352 N N . ASN A 1 172 ? 0.968 14.196 6.509 1.00 94.50 172 ASN A N 1
ATOM 1353 C CA . ASN A 1 172 ? 0.936 12.806 6.060 1.00 94.50 172 ASN A CA 1
ATOM 1354 C C . ASN A 1 172 ? -0.473 12.298 5.693 1.00 94.50 172 ASN A C 1
ATOM 1356 O O . ASN A 1 172 ? -0.647 11.101 5.459 1.00 94.50 172 ASN A O 1
ATOM 1360 N N . LYS A 1 173 ? -1.492 13.169 5.619 1.00 95.75 173 LYS A N 1
ATOM 1361 C CA . LYS A 1 173 ? -2.877 12.769 5.303 1.00 95.75 173 LYS A CA 1
ATOM 1362 C C . LYS A 1 173 ? -2.977 11.979 3.993 1.00 95.75 173 LYS A C 1
ATOM 1364 O O . LYS A 1 173 ? -3.520 10.880 4.003 1.00 95.75 173 LYS A O 1
ATOM 1369 N N . ALA A 1 174 ? -2.397 12.495 2.908 1.00 96.56 174 ALA A N 1
ATOM 1370 C CA . ALA A 1 174 ? -2.434 11.832 1.602 1.00 96.56 174 ALA A CA 1
ATOM 1371 C C . ALA A 1 174 ? -1.721 10.468 1.618 1.00 96.56 174 ALA A C 1
ATOM 1373 O O . ALA A 1 174 ? -2.171 9.525 0.974 1.00 96.56 174 ALA A O 1
ATOM 1374 N N . THR A 1 175 ? -0.637 10.335 2.396 1.00 97.38 175 THR A N 1
ATOM 1375 C CA . THR A 1 175 ? 0.033 9.042 2.601 1.00 97.38 175 THR A CA 1
ATOM 1376 C C . THR A 1 175 ? -0.896 8.054 3.312 1.00 97.38 175 THR A C 1
ATOM 1378 O O . THR A 1 175 ? -1.044 6.931 2.842 1.00 97.38 175 THR A O 1
ATOM 1381 N N . ARG A 1 176 ? -1.555 8.461 4.410 1.00 97.44 176 ARG A N 1
ATOM 1382 C CA . ARG A 1 176 ? -2.488 7.589 5.149 1.00 97.44 176 ARG A CA 1
ATOM 1383 C C . ARG A 1 176 ? -3.639 7.106 4.274 1.00 97.44 176 ARG A C 1
ATOM 1385 O O . ARG A 1 176 ? -3.948 5.920 4.286 1.00 97.44 176 ARG A O 1
ATOM 1392 N N . GLU A 1 177 ? -4.242 8.008 3.503 1.00 97.50 177 GLU A N 1
ATOM 1393 C CA . GLU A 1 177 ? -5.318 7.670 2.564 1.00 97.50 177 GLU A CA 1
ATOM 1394 C C . GLU A 1 177 ? -4.819 6.685 1.499 1.00 97.50 177 GLU A C 1
ATOM 1396 O O . GLU A 1 177 ? -5.436 5.642 1.285 1.00 97.50 177 GLU A O 1
ATOM 1401 N N . ALA A 1 178 ? -3.658 6.946 0.888 1.00 98.06 178 ALA A N 1
ATOM 1402 C CA . ALA A 1 178 ? -3.084 6.054 -0.117 1.00 98.06 178 ALA A CA 1
ATOM 1403 C C . ALA A 1 178 ? -2.768 4.652 0.440 1.00 98.06 178 ALA A C 1
ATOM 1405 O O . ALA A 1 178 ? -3.073 3.660 -0.221 1.00 98.06 178 ALA A O 1
ATOM 1406 N N . VAL A 1 179 ? -2.221 4.555 1.660 1.00 98.44 179 VAL A N 1
ATOM 1407 C CA . VAL A 1 179 ? -1.987 3.272 2.348 1.00 98.44 179 VAL A CA 1
ATOM 1408 C C . VAL A 1 179 ? -3.304 2.546 2.633 1.00 98.44 179 VAL A C 1
ATOM 1410 O O . VAL A 1 179 ? -3.414 1.356 2.335 1.00 98.44 179 VAL A O 1
ATOM 1413 N N . ALA A 1 180 ? -4.316 3.246 3.156 1.00 98.31 180 ALA A N 1
ATOM 1414 C CA . ALA A 1 180 ? -5.624 2.659 3.440 1.00 98.31 180 ALA A CA 1
ATOM 1415 C C . ALA A 1 180 ? -6.262 2.074 2.172 1.00 98.31 180 ALA A C 1
ATOM 1417 O O . ALA A 1 180 ? -6.703 0.923 2.177 1.00 98.31 180 ALA A O 1
ATOM 1418 N N . HIS A 1 181 ? -6.248 2.814 1.063 1.00 98.38 181 HIS A N 1
ATOM 1419 C CA . HIS A 1 181 ? -6.766 2.331 -0.217 1.00 98.38 181 HIS A CA 1
ATOM 1420 C C . HIS A 1 181 ? -5.980 1.140 -0.766 1.00 98.38 181 HIS A C 1
ATOM 1422 O O . HIS A 1 181 ? -6.579 0.155 -1.201 1.00 98.38 181 HIS A O 1
ATOM 1428 N N . LEU A 1 182 ? -4.649 1.204 -0.716 1.00 98.06 182 LEU A N 1
ATOM 1429 C CA . LEU A 1 182 ? -3.787 0.137 -1.210 1.00 98.06 182 LEU A CA 1
ATOM 1430 C C . LEU A 1 182 ? -4.034 -1.176 -0.449 1.00 98.06 182 LEU A C 1
ATOM 1432 O O . LEU A 1 182 ? -4.269 -2.210 -1.072 1.00 98.06 182 LEU A O 1
ATOM 1436 N N . LEU A 1 183 ? -4.092 -1.133 0.886 1.00 98.19 183 LEU A N 1
ATOM 1437 C CA . LEU A 1 183 ? -4.444 -2.298 1.706 1.00 98.19 183 LEU A CA 1
ATOM 1438 C C . LEU A 1 183 ? -5.878 -2.783 1.440 1.00 98.19 183 LEU A C 1
ATOM 1440 O O . LEU A 1 183 ? -6.106 -3.989 1.340 1.00 98.19 183 LEU A O 1
ATOM 1444 N N . GLY A 1 184 ? -6.830 -1.867 1.237 1.00 98.12 184 GLY A N 1
ATOM 1445 C CA . GLY A 1 184 ? -8.207 -2.204 0.860 1.00 98.12 184 GLY A CA 1
ATOM 1446 C C . GLY A 1 184 ? -8.279 -3.008 -0.442 1.00 98.12 184 GLY A C 1
ATOM 1447 O O . GLY A 1 184 ? -8.991 -4.012 -0.520 1.00 98.12 184 GLY A O 1
ATOM 1448 N N . VAL A 1 185 ? -7.482 -2.629 -1.445 1.00 97.56 185 VAL A N 1
ATOM 1449 C CA . VAL A 1 185 ? -7.329 -3.381 -2.700 1.00 97.56 185 VAL A CA 1
ATOM 1450 C C . VAL A 1 185 ? -6.718 -4.761 -2.454 1.00 97.56 185 VAL A C 1
ATOM 1452 O O . VAL A 1 185 ? -7.246 -5.747 -2.974 1.00 97.56 185 VAL A O 1
ATOM 1455 N N . MET A 1 186 ? -5.666 -4.855 -1.632 1.00 97.00 186 MET A N 1
ATOM 1456 C CA . MET A 1 186 ? -5.031 -6.133 -1.273 1.00 97.00 186 MET A CA 1
ATOM 1457 C C . MET A 1 186 ? -6.022 -7.118 -0.651 1.00 97.00 186 MET A C 1
ATOM 1459 O O . MET A 1 186 ? -6.092 -8.278 -1.060 1.00 97.00 186 MET A O 1
ATOM 1463 N N . ILE A 1 187 ? -6.857 -6.646 0.274 1.00 96.19 187 ILE A N 1
ATOM 1464 C CA . ILE A 1 187 ? -7.890 -7.474 0.904 1.00 96.19 187 ILE A CA 1
ATOM 1465 C C . ILE A 1 187 ? -8.962 -7.866 -0.118 1.00 96.19 187 ILE A C 1
ATOM 1467 O O . ILE A 1 187 ? -9.324 -9.038 -0.222 1.00 96.19 187 ILE A O 1
ATOM 1471 N N . LYS A 1 188 ? -9.470 -6.895 -0.888 1.00 95.81 188 LYS A N 1
ATOM 1472 C CA . LYS A 1 188 ? -10.625 -7.087 -1.775 1.00 95.81 188 LYS A CA 1
ATOM 1473 C C . LYS A 1 188 ? -10.332 -7.973 -2.982 1.00 95.81 188 LYS A C 1
ATOM 1475 O O . LYS A 1 188 ? -11.212 -8.724 -3.396 1.00 95.81 188 LYS A O 1
ATOM 1480 N N . ARG A 1 189 ? -9.150 -7.834 -3.589 1.00 93.31 189 ARG A N 1
ATOM 1481 C CA . ARG A 1 189 ? -8.816 -8.458 -4.882 1.00 93.31 189 ARG A CA 1
ATOM 1482 C C . ARG A 1 189 ? -7.828 -9.613 -4.776 1.00 93.31 189 ARG A C 1
ATOM 1484 O O . ARG A 1 189 ? -7.831 -10.464 -5.660 1.00 93.31 189 ARG A O 1
ATOM 1491 N N . TYR A 1 190 ? -7.022 -9.661 -3.716 1.00 92.81 190 TYR A N 1
ATOM 1492 C CA . TYR A 1 190 ? -5.896 -10.595 -3.605 1.00 92.81 190 TYR A CA 1
ATOM 1493 C C . TYR A 1 190 ? -5.956 -11.469 -2.346 1.00 92.81 190 TYR A C 1
ATOM 1495 O O . TYR A 1 190 ? -4.934 -11.956 -1.875 1.00 92.81 190 TYR A O 1
ATOM 1503 N N . ASN A 1 191 ? -7.168 -11.685 -1.818 1.00 88.38 191 ASN A N 1
ATOM 1504 C CA . ASN A 1 191 ? -7.465 -12.608 -0.717 1.00 88.38 191 ASN A CA 1
ATOM 1505 C C . ASN A 1 191 ? -6.607 -12.392 0.548 1.00 88.38 191 ASN A C 1
ATOM 1507 O O . ASN A 1 191 ? -6.275 -13.335 1.261 1.00 88.38 191 ASN A O 1
ATOM 1511 N N . HIS A 1 192 ? -6.248 -11.140 0.844 1.00 92.00 192 HIS A N 1
ATOM 1512 C CA . HIS A 1 192 ? -5.350 -10.808 1.954 1.00 92.00 192 HIS A CA 1
ATOM 1513 C C . HIS A 1 192 ? -6.085 -10.458 3.263 1.00 92.00 192 HIS A C 1
ATOM 1515 O O . HIS A 1 192 ? -5.587 -9.674 4.066 1.00 92.00 192 HIS A O 1
ATOM 1521 N N . MET A 1 193 ? -7.289 -10.999 3.489 1.00 94.38 193 MET A N 1
ATOM 1522 C CA . MET A 1 193 ? -8.099 -10.661 4.670 1.00 94.38 193 MET A CA 1
ATOM 1523 C C . MET A 1 193 ? -7.425 -11.081 5.979 1.00 94.38 193 MET A C 1
ATOM 1525 O O . MET A 1 193 ? -7.246 -10.241 6.852 1.00 94.38 193 MET A O 1
ATOM 1529 N N . LEU A 1 194 ? -6.995 -12.343 6.088 1.00 94.31 194 LEU A N 1
ATOM 1530 C CA . LEU A 1 194 ? -6.324 -12.851 7.289 1.00 94.31 194 LEU A CA 1
ATOM 1531 C C . LEU A 1 194 ? -5.049 -12.054 7.603 1.00 94.31 194 LEU A C 1
ATOM 1533 O O . LEU A 1 194 ? -4.872 -11.589 8.724 1.00 94.31 194 LEU A O 1
ATOM 1537 N N . GLY A 1 195 ? -4.194 -11.840 6.597 1.00 94.00 195 GLY A N 1
ATOM 1538 C CA . GLY A 1 195 ? -2.963 -11.062 6.754 1.00 94.00 195 GLY A CA 1
ATOM 1539 C C . GLY A 1 195 ? -3.224 -9.616 7.183 1.00 94.00 195 GLY A C 1
ATOM 1540 O O . GLY A 1 195 ? -2.538 -9.103 8.061 1.00 94.00 195 GLY A O 1
ATOM 1541 N N . ALA A 1 196 ? -4.256 -8.968 6.633 1.00 95.25 196 ALA A N 1
ATOM 1542 C CA . ALA A 1 196 ? -4.644 -7.625 7.050 1.00 95.25 196 ALA A CA 1
ATOM 1543 C C . ALA A 1 196 ? -5.147 -7.580 8.499 1.00 95.25 196 ALA A C 1
ATOM 1545 O O . ALA A 1 196 ? -4.740 -6.684 9.237 1.00 95.25 196 ALA A O 1
ATOM 1546 N N . THR A 1 197 ? -5.978 -8.541 8.917 1.00 96.38 197 THR A N 1
ATOM 1547 C CA . THR A 1 197 ? -6.430 -8.653 10.311 1.00 96.38 197 THR A CA 1
ATOM 1548 C C . THR A 1 197 ? -5.229 -8.770 11.246 1.00 96.38 197 THR A C 1
ATOM 1550 O O . THR A 1 197 ? -5.076 -7.940 12.138 1.00 96.38 197 THR A O 1
ATOM 1553 N N . LEU A 1 198 ? -4.325 -9.722 10.995 1.00 94.88 198 LEU A N 1
ATOM 1554 C CA . LEU A 1 198 ? -3.138 -9.937 11.828 1.00 94.88 198 LEU A CA 1
ATOM 1555 C C . LEU A 1 198 ? -2.221 -8.706 11.871 1.00 94.88 198 LEU A C 1
ATOM 1557 O O . LEU A 1 198 ? -1.763 -8.329 12.947 1.00 94.88 198 LEU A O 1
ATOM 1561 N N . ASN A 1 199 ? -2.014 -8.030 10.737 1.00 96.12 199 ASN A N 1
ATOM 1562 C CA . ASN A 1 199 ? -1.226 -6.798 10.688 1.00 96.12 199 ASN A CA 1
ATOM 1563 C C . ASN A 1 199 ? -1.859 -5.673 11.517 1.00 96.12 199 ASN A C 1
ATOM 1565 O O . ASN A 1 199 ? -1.138 -4.963 12.210 1.00 96.12 199 ASN A O 1
ATOM 1569 N N . VAL A 1 200 ? -3.189 -5.505 11.491 1.00 97.31 200 VAL A N 1
ATOM 1570 C CA . VAL A 1 200 ? -3.871 -4.513 12.343 1.00 97.31 200 VAL A CA 1
ATOM 1571 C C . VAL A 1 200 ? -3.622 -4.815 13.818 1.00 97.31 200 VAL A C 1
ATOM 1573 O O . VAL A 1 200 ? -3.226 -3.914 14.555 1.00 97.31 200 VAL A O 1
ATOM 1576 N N . ILE A 1 201 ? -3.798 -6.070 14.240 1.00 95.06 201 ILE A N 1
ATOM 1577 C CA . ILE A 1 201 ? -3.563 -6.481 15.632 1.00 95.06 201 ILE A CA 1
ATOM 1578 C C . ILE A 1 201 ? -2.111 -6.234 16.034 1.00 95.06 201 ILE A C 1
ATOM 1580 O O . ILE A 1 201 ? -1.852 -5.596 17.055 1.00 95.06 201 ILE A O 1
ATOM 1584 N N . GLN A 1 202 ? -1.163 -6.675 15.209 1.00 94.88 202 GLN A N 1
ATOM 1585 C CA . GLN A 1 202 ? 0.259 -6.487 15.466 1.00 94.88 202 GLN A CA 1
ATOM 1586 C C . GLN A 1 202 ? 0.603 -5.000 15.584 1.00 94.88 202 GLN A C 1
ATOM 1588 O O . GLN A 1 202 ? 1.259 -4.596 16.541 1.00 94.88 202 GLN A O 1
ATOM 1593 N N . LEU A 1 203 ? 0.137 -4.164 14.658 1.00 96.50 203 LEU A N 1
ATOM 1594 C CA . LEU A 1 203 ? 0.413 -2.730 14.683 1.00 96.50 203 LEU A CA 1
ATOM 1595 C C . LEU A 1 203 ? -0.172 -2.053 15.933 1.00 96.50 203 LEU A C 1
ATOM 1597 O O . LEU A 1 203 ? 0.519 -1.250 16.559 1.00 96.50 203 LEU A O 1
ATOM 1601 N N . LEU A 1 204 ? -1.392 -2.412 16.348 1.00 95.12 204 LEU A N 1
ATOM 1602 C CA . LEU A 1 204 ? -1.997 -1.913 17.592 1.00 95.12 204 LEU A CA 1
ATOM 1603 C C . LEU A 1 204 ? -1.204 -2.328 18.834 1.00 95.12 204 LEU A C 1
ATOM 1605 O O . LEU A 1 204 ? -1.072 -1.545 19.769 1.00 95.12 204 LEU A O 1
ATOM 1609 N N . GLN A 1 205 ? -0.660 -3.544 18.850 1.00 91.81 205 GLN A N 1
ATOM 1610 C CA . GLN A 1 205 ? 0.108 -4.047 19.990 1.00 91.81 205 GLN A CA 1
ATOM 1611 C C . GLN A 1 205 ? 1.469 -3.362 20.156 1.00 91.81 205 GLN A C 1
ATOM 1613 O O . GLN A 1 205 ? 1.980 -3.305 21.274 1.00 91.81 205 GLN A O 1
ATOM 1618 N N . HIS A 1 206 ? 2.053 -2.849 19.069 1.00 93.12 206 HIS A N 1
ATOM 1619 C CA . HIS A 1 206 ? 3.428 -2.343 19.062 1.00 93.12 206 HIS A CA 1
ATOM 1620 C C . HIS A 1 206 ? 3.531 -0.812 18.984 1.00 93.12 206 HIS A C 1
ATOM 1622 O O . HIS A 1 206 ? 4.559 -0.265 19.384 1.00 93.12 206 HIS A O 1
ATOM 1628 N N . PHE A 1 207 ? 2.501 -0.106 18.498 1.00 94.56 207 PHE A N 1
ATOM 1629 C CA . PHE A 1 207 ? 2.597 1.324 18.189 1.00 94.56 207 PHE A CA 1
ATOM 1630 C C . PHE A 1 207 ? 1.420 2.143 18.738 1.00 94.56 207 PHE A C 1
ATOM 1632 O O . PHE A 1 207 ? 0.314 2.136 18.196 1.00 94.56 207 PHE A O 1
ATOM 1639 N N . GLU A 1 208 ? 1.691 2.948 19.770 1.00 94.94 208 GLU A N 1
ATOM 1640 C CA . GLU A 1 208 ? 0.682 3.771 20.460 1.00 94.94 208 GLU A CA 1
ATOM 1641 C C . GLU A 1 208 ? 0.051 4.866 19.584 1.00 94.94 208 GLU A C 1
ATOM 1643 O O . GLU A 1 208 ? -1.054 5.328 19.866 1.00 94.94 208 GLU A O 1
ATOM 1648 N N . HIS A 1 209 ? 0.720 5.288 18.507 1.00 94.56 209 HIS A N 1
ATOM 1649 C CA . HIS A 1 209 ? 0.231 6.345 17.612 1.00 94.56 209 HIS A CA 1
ATOM 1650 C C . HIS A 1 209 ? -0.753 5.854 16.542 1.00 94.56 209 HIS A C 1
ATOM 1652 O O . HIS A 1 209 ? -1.348 6.674 15.836 1.00 94.56 209 HIS A O 1
ATOM 1658 N N . LEU A 1 210 ? -0.915 4.538 16.382 1.00 97.12 210 LEU A N 1
ATOM 1659 C CA . LEU A 1 210 ? -1.682 3.946 15.287 1.00 97.12 210 LEU A CA 1
ATOM 1660 C C . LEU A 1 210 ? -3.194 3.763 15.479 1.00 97.12 210 LEU A C 1
ATOM 1662 O O . LEU A 1 210 ? -3.859 3.711 14.439 1.00 97.12 210 LEU A O 1
ATOM 1666 N N . PRO A 1 211 ? -3.792 3.716 16.688 1.00 97.56 211 PRO A N 1
ATOM 1667 C CA . PRO A 1 211 ? -5.228 3.461 16.824 1.00 97.56 211 PRO A CA 1
ATOM 1668 C C . PRO A 1 211 ? -6.131 4.349 15.943 1.00 97.56 211 PRO A C 1
ATOM 1670 O O . PRO A 1 211 ? -6.920 3.787 15.179 1.00 97.56 211 PRO A O 1
ATOM 1673 N N . PRO A 1 212 ? -5.977 5.691 15.896 1.00 97.19 212 PRO A N 1
ATOM 1674 C CA . PRO A 1 212 ? -6.833 6.530 15.046 1.00 97.19 212 PRO A CA 1
ATOM 1675 C C . PRO A 1 212 ? -6.593 6.311 13.542 1.00 97.19 212 PRO A C 1
ATOM 1677 O O . PRO A 1 212 ? -7.508 6.419 12.723 1.00 97.19 212 PRO A O 1
ATOM 1680 N N . VAL A 1 213 ? -5.352 5.990 13.155 1.00 97.88 213 VAL A N 1
ATOM 1681 C CA . VAL A 1 213 ? -4.962 5.751 11.755 1.00 97.88 213 VAL A CA 1
ATOM 1682 C C . VAL A 1 213 ? -5.536 4.430 11.246 1.00 97.88 213 VAL A C 1
ATOM 1684 O O . VAL A 1 213 ? -6.077 4.365 10.137 1.00 97.88 213 VAL A O 1
ATOM 1687 N N . LEU A 1 214 ? -5.456 3.381 12.061 1.00 98.50 214 LEU A N 1
ATOM 1688 C CA . LEU A 1 214 ? -6.003 2.069 11.735 1.00 98.50 214 LEU A CA 1
ATOM 1689 C C . LEU A 1 214 ? -7.531 2.086 11.764 1.00 98.50 214 LEU A C 1
ATOM 1691 O O . LEU A 1 214 ? -8.144 1.513 10.868 1.00 98.50 214 LEU A O 1
ATOM 1695 N N . ALA A 1 215 ? -8.154 2.809 12.701 1.00 98.50 215 ALA A N 1
ATOM 1696 C CA . ALA A 1 215 ? -9.608 2.968 12.729 1.00 98.50 215 ALA A CA 1
ATOM 1697 C C . ALA A 1 215 ? -10.137 3.644 11.453 1.00 98.50 215 ALA A C 1
ATOM 1699 O O . ALA A 1 215 ? -11.114 3.180 10.857 1.00 98.50 215 ALA A O 1
ATOM 1700 N N . GLN A 1 216 ? -9.452 4.686 10.966 1.00 98.19 216 GLN A N 1
ATOM 1701 C CA . GLN A 1 216 ? -9.760 5.298 9.669 1.00 98.19 216 GLN A CA 1
ATOM 1702 C C . GLN A 1 216 ? -9.579 4.309 8.507 1.00 98.19 216 GLN A C 1
ATOM 1704 O O . GLN A 1 216 ? -10.428 4.259 7.619 1.00 98.19 216 GLN A O 1
ATOM 1709 N N . SER A 1 217 ? -8.506 3.513 8.512 1.00 98.50 217 SER A N 1
ATOM 1710 C CA . SER A 1 217 ? -8.227 2.543 7.443 1.00 98.50 217 SER A CA 1
ATOM 1711 C C . SER A 1 217 ? -9.300 1.455 7.374 1.00 98.50 217 SER A C 1
ATOM 1713 O O . SER A 1 217 ? -9.872 1.218 6.312 1.00 98.50 217 SER A O 1
ATOM 1715 N N . VAL A 1 218 ? -9.647 0.860 8.519 1.00 98.69 218 VAL A N 1
ATOM 1716 C CA . VAL A 1 218 ? -10.707 -0.154 8.630 1.00 98.69 218 VAL A CA 1
ATOM 1717 C C . VAL A 1 218 ? -12.066 0.421 8.243 1.00 98.69 218 VAL A C 1
ATOM 1719 O O . VAL A 1 218 ? -12.831 -0.246 7.549 1.00 98.69 218 VAL A O 1
ATOM 1722 N N . THR A 1 219 ? -12.343 1.676 8.613 1.00 98.56 219 THR A N 1
ATOM 1723 C CA . THR A 1 219 ? -13.548 2.386 8.163 1.00 98.56 219 THR A CA 1
ATOM 1724 C C . THR A 1 219 ? -13.604 2.440 6.638 1.00 98.56 219 THR A C 1
ATOM 1726 O O . THR A 1 219 ? -14.584 1.976 6.063 1.00 98.56 219 THR A O 1
ATOM 1729 N N . THR A 1 220 ? -12.541 2.909 5.974 1.00 98.56 220 THR A N 1
ATOM 1730 C CA . THR A 1 220 ? -12.447 2.945 4.503 1.00 98.56 220 THR A CA 1
ATOM 1731 C C . THR A 1 220 ? -12.617 1.554 3.884 1.00 98.56 220 THR A C 1
ATOM 1733 O O . THR A 1 220 ? -13.350 1.394 2.909 1.00 98.56 220 THR A O 1
ATOM 1736 N N . TRP A 1 221 ? -12.012 0.508 4.452 1.00 98.50 221 TRP A N 1
ATOM 1737 C CA . TRP A 1 221 ? -12.190 -0.862 3.951 1.00 98.50 221 TRP A CA 1
ATOM 1738 C C . TRP A 1 221 ? -13.647 -1.319 4.036 1.00 98.50 221 TRP A C 1
ATOM 1740 O O . TRP A 1 221 ? -14.183 -1.913 3.094 1.00 98.50 221 TRP A O 1
ATOM 1750 N N . ALA A 1 222 ? -14.310 -1.026 5.149 1.00 98.19 222 ALA A N 1
ATOM 1751 C CA . ALA A 1 222 ? -15.668 -1.473 5.393 1.00 98.19 222 ALA A CA 1
ATOM 1752 C C . ALA A 1 222 ? -16.704 -0.694 4.563 1.00 98.19 222 ALA A C 1
ATOM 1754 O O . ALA A 1 222 ? -17.653 -1.299 4.053 1.00 98.19 222 ALA A O 1
ATOM 1755 N N . THR A 1 223 ? -16.520 0.618 4.387 1.00 97.75 223 THR A N 1
ATOM 1756 C CA . THR A 1 223 ? -17.486 1.499 3.709 1.00 97.75 223 THR A CA 1
ATOM 1757 C C . THR A 1 223 ? -17.233 1.628 2.210 1.00 97.75 223 THR A C 1
ATOM 1759 O O . THR A 1 223 ? -18.177 1.516 1.431 1.00 97.75 223 THR A O 1
ATOM 1762 N N . GLU A 1 224 ? -15.984 1.803 1.782 1.00 97.56 224 GLU A N 1
ATOM 1763 C CA . GLU A 1 224 ? -15.647 2.086 0.380 1.00 97.56 224 GLU A CA 1
ATOM 1764 C C . GLU A 1 224 ? -15.354 0.807 -0.416 1.00 97.56 224 GLU A C 1
ATOM 1766 O O . GLU A 1 224 ? -15.730 0.697 -1.581 1.00 97.56 224 GLU A O 1
ATOM 1771 N N . TYR A 1 225 ? -14.745 -0.202 0.219 1.00 97.12 225 TYR A N 1
ATOM 1772 C CA . TYR A 1 225 ? -14.466 -1.507 -0.410 1.00 97.12 225 TYR A CA 1
ATOM 1773 C C . TYR A 1 225 ? -15.527 -2.578 -0.094 1.00 97.12 225 TYR A C 1
ATOM 1775 O O . TYR A 1 225 ? -15.498 -3.694 -0.641 1.00 97.12 225 TYR A O 1
ATOM 1783 N N . GLY A 1 226 ? -16.488 -2.247 0.776 1.00 96.69 226 GLY A N 1
ATOM 1784 C CA . GLY A 1 226 ? -17.573 -3.133 1.198 1.00 96.69 226 GLY A CA 1
ATOM 1785 C C . GLY A 1 226 ? -17.105 -4.340 2.017 1.00 96.69 226 GLY A C 1
ATOM 1786 O O . GLY A 1 226 ? -17.796 -5.358 2.049 1.00 96.69 226 GLY A O 1
ATOM 1787 N N . LEU A 1 227 ? -15.930 -4.268 2.648 1.00 96.62 227 LEU A N 1
ATOM 1788 C CA . LEU A 1 227 ? -15.309 -5.361 3.406 1.00 96.62 227 LEU A CA 1
ATOM 1789 C C . LEU A 1 227 ? -15.846 -5.443 4.842 1.00 96.62 227 LEU A C 1
ATOM 1791 O O . LEU A 1 227 ? -15.077 -5.519 5.790 1.00 96.62 227 LEU A O 1
ATOM 1795 N N . LYS A 1 228 ? -17.170 -5.428 5.027 1.00 96.56 228 LYS A N 1
ATOM 1796 C CA . LYS A 1 228 ? -17.799 -5.337 6.361 1.00 96.56 228 LYS A CA 1
ATOM 1797 C C . LYS A 1 228 ? -17.362 -6.440 7.336 1.00 96.56 228 LYS A C 1
ATOM 1799 O O . LYS A 1 228 ? -17.280 -6.191 8.533 1.00 96.56 228 LYS A O 1
ATOM 1804 N N . SER A 1 229 ? -17.061 -7.642 6.835 1.00 96.25 229 SER A N 1
ATOM 1805 C CA . SER A 1 229 ? -16.636 -8.779 7.662 1.00 96.25 229 SER A CA 1
ATOM 1806 C C . SER A 1 229 ? -15.313 -8.543 8.394 1.00 96.25 229 SER A C 1
ATOM 1808 O O . SER A 1 229 ? -15.119 -9.119 9.458 1.00 96.25 229 SER A O 1
ATOM 1810 N N . ILE A 1 230 ? -14.433 -7.669 7.884 1.00 97.12 230 ILE A N 1
ATOM 1811 C CA . ILE A 1 230 ? -13.126 -7.418 8.509 1.00 97.12 230 ILE A CA 1
ATOM 1812 C C . ILE A 1 230 ? -13.253 -6.837 9.920 1.00 97.12 230 ILE A C 1
ATOM 1814 O O . ILE A 1 230 ? -12.409 -7.099 10.768 1.00 97.12 230 ILE A O 1
ATOM 1818 N N . VAL A 1 231 ? -14.333 -6.097 10.191 1.00 97.62 231 VAL A N 1
ATOM 1819 C CA . VAL A 1 231 ? -14.624 -5.550 11.523 1.00 97.62 231 VAL A CA 1
ATOM 1820 C C . VAL A 1 231 ? -14.809 -6.689 12.526 1.00 97.62 231 VAL A C 1
ATOM 1822 O O . VAL A 1 231 ? -14.215 -6.664 13.599 1.00 97.62 231 VAL A O 1
ATOM 1825 N N . GLY A 1 232 ? -15.579 -7.716 12.152 1.00 96.44 232 GLY A N 1
ATOM 1826 C CA . GLY A 1 232 ? -15.805 -8.892 12.989 1.00 96.44 232 GLY A CA 1
ATOM 1827 C C . GLY A 1 232 ? -14.544 -9.729 13.187 1.00 96.44 232 GLY A C 1
ATOM 1828 O O . GLY A 1 232 ? -14.278 -10.153 14.306 1.00 96.44 232 GLY A O 1
ATOM 1829 N N . GLU A 1 233 ? -13.737 -9.914 12.137 1.00 96.88 233 GLU A N 1
ATOM 1830 C CA . GLU A 1 233 ? -12.459 -10.635 12.236 1.00 96.88 233 GLU A CA 1
ATOM 1831 C C . GLU A 1 233 ? -11.475 -9.922 13.174 1.00 96.88 233 GLU A C 1
ATOM 1833 O O . GLU A 1 233 ? -10.908 -10.551 14.061 1.00 96.88 233 GLU A O 1
ATOM 1838 N N . ILE A 1 234 ? -11.334 -8.597 13.061 1.00 96.75 234 ILE A N 1
ATOM 1839 C CA . ILE A 1 234 ? -10.472 -7.819 13.963 1.00 96.75 234 ILE A CA 1
ATOM 1840 C C . ILE A 1 234 ? -10.994 -7.876 15.402 1.00 96.75 234 ILE A C 1
ATOM 1842 O O . ILE A 1 234 ? -10.219 -8.119 16.322 1.00 96.75 234 ILE A O 1
ATOM 1846 N N . MET A 1 235 ? -12.299 -7.686 15.623 1.00 95.50 235 MET A N 1
ATOM 1847 C CA . MET A 1 235 ? -12.880 -7.761 16.971 1.00 95.50 235 MET A CA 1
ATOM 1848 C C . MET A 1 235 ? -12.726 -9.151 17.593 1.00 95.50 235 MET A C 1
ATOM 1850 O O . MET A 1 235 ? -12.483 -9.250 18.794 1.00 95.50 235 MET A O 1
ATOM 1854 N N . ARG A 1 236 ? -12.828 -10.215 16.788 1.00 94.12 236 ARG A N 1
ATOM 1855 C CA . ARG A 1 236 ? -12.578 -11.593 17.224 1.00 94.12 236 ARG A CA 1
ATOM 1856 C C . ARG A 1 236 ? -11.137 -11.774 17.686 1.00 94.12 236 ARG A C 1
ATOM 1858 O O . ARG A 1 236 ? -10.934 -12.293 18.776 1.00 94.12 236 ARG A O 1
ATOM 1865 N N . GLU A 1 237 ? -10.164 -11.338 16.888 1.00 93.12 237 GLU A N 1
ATOM 1866 C CA . GLU A 1 237 ? -8.743 -11.457 17.241 1.00 93.12 237 GLU A CA 1
ATOM 1867 C C . GLU A 1 237 ? -8.379 -10.611 18.469 1.00 93.12 237 GL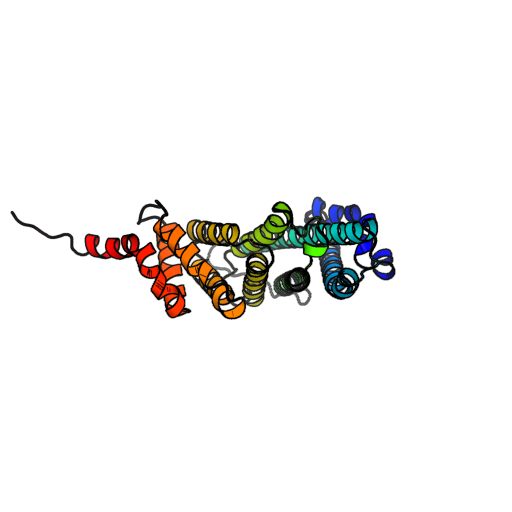U A C 1
ATOM 1869 O O . GLU A 1 237 ? -7.625 -11.063 19.328 1.00 93.12 237 GLU A O 1
ATOM 1874 N N . ILE A 1 238 ? -8.962 -9.413 18.617 1.00 91.81 238 ILE A N 1
ATOM 1875 C CA . ILE A 1 238 ? -8.798 -8.602 19.835 1.00 91.81 238 ILE A CA 1
ATOM 1876 C C . ILE A 1 238 ? -9.373 -9.335 21.053 1.00 91.81 238 ILE A C 1
ATOM 1878 O O . ILE A 1 238 ? -8.711 -9.406 22.085 1.00 91.81 238 ILE A O 1
ATOM 1882 N N . GLY A 1 239 ? -10.587 -9.881 20.941 1.00 88.69 239 GLY A N 1
ATOM 1883 C CA . GLY A 1 239 ? -11.257 -10.594 22.030 1.00 88.69 239 GLY A CA 1
ATOM 1884 C C . GLY A 1 239 ? -10.581 -11.907 22.429 1.00 88.69 239 GLY A C 1
ATOM 1885 O O . GLY A 1 239 ? -10.613 -12.279 23.598 1.00 88.69 239 GLY A O 1
ATOM 1886 N N . ALA A 1 240 ? -9.951 -12.594 21.474 1.00 86.19 240 ALA A N 1
ATOM 1887 C CA . ALA A 1 240 ? -9.209 -13.832 21.707 1.00 86.19 240 ALA A CA 1
ATOM 1888 C C . ALA A 1 240 ? -7.790 -13.605 22.261 1.00 86.19 240 ALA A C 1
ATOM 1890 O O . ALA A 1 240 ? -7.165 -14.550 22.741 1.00 86.19 240 ALA A O 1
ATOM 1891 N N . GLY A 1 241 ? -7.256 -12.383 22.177 1.00 77.56 241 GLY A N 1
ATOM 1892 C CA . GLY A 1 241 ? -5.893 -12.079 22.597 1.00 77.56 241 GLY A CA 1
ATOM 1893 C C . GLY A 1 241 ? -5.685 -12.232 24.107 1.00 77.56 241 GLY A C 1
ATOM 1894 O O . GLY A 1 241 ? -6.313 -11.544 24.903 1.00 77.56 241 GLY A O 1
ATOM 1895 N N . GLU A 1 242 ? -4.713 -13.059 24.507 1.00 58.62 242 GLU A N 1
ATOM 1896 C CA . GLU A 1 242 ? -4.327 -13.280 25.916 1.00 58.62 242 GLU A CA 1
ATOM 1897 C C . GLU A 1 242 ? -3.497 -12.134 26.535 1.00 58.62 242 GLU A C 1
ATOM 1899 O O . GLU A 1 242 ? -2.960 -12.256 27.638 1.00 58.62 242 GLU A O 1
ATOM 1904 N N . GLY A 1 243 ? -3.343 -11.013 25.823 1.00 54.12 243 GLY A N 1
ATOM 1905 C CA . GLY A 1 243 ? -2.536 -9.881 26.267 1.00 54.12 243 GLY A CA 1
ATOM 1906 C C . GLY A 1 243 ? -3.095 -9.304 27.562 1.00 54.12 243 GLY A C 1
ATOM 1907 O O . GLY A 1 243 ? -4.182 -8.730 27.557 1.00 54.12 243 GLY A O 1
ATOM 1908 N N . GLY A 1 244 ? -2.341 -9.455 28.657 1.00 53.22 244 GLY A N 1
ATOM 1909 C CA . GLY A 1 244 ? -2.701 -8.950 29.979 1.00 53.22 244 GLY A CA 1
ATOM 1910 C C . GLY A 1 244 ? -3.334 -7.562 29.891 1.00 53.22 244 GLY A C 1
ATOM 1911 O O . GLY A 1 244 ? -2.814 -6.675 29.204 1.00 53.22 244 GLY A O 1
ATOM 1912 N N . ARG A 1 245 ? -4.474 -7.410 30.574 1.00 56.41 245 ARG A N 1
ATOM 1913 C CA . ARG A 1 245 ? -5.378 -6.248 30.515 1.00 56.41 245 ARG A CA 1
ATOM 1914 C C . ARG A 1 245 ? -4.684 -4.897 30.770 1.00 56.41 245 ARG A C 1
ATOM 1916 O O . ARG A 1 245 ? -5.219 -3.861 30.403 1.00 56.41 245 ARG A O 1
ATOM 1923 N N . GLU A 1 246 ? -3.469 -4.915 31.320 1.00 61.66 246 GLU A N 1
ATOM 1924 C CA . GLU A 1 246 ? -2.647 -3.742 31.641 1.00 61.66 246 GLU A CA 1
ATOM 1925 C C . GLU A 1 246 ? -1.491 -3.468 30.654 1.00 61.66 246 GLU A C 1
ATOM 1927 O O . GLU A 1 246 ? -0.623 -2.634 30.919 1.00 61.66 246 GLU A O 1
ATOM 1932 N N . SER A 1 247 ? -1.434 -4.148 29.505 1.00 78.06 247 SER A N 1
ATOM 1933 C CA . SER A 1 247 ? -0.408 -3.873 28.490 1.00 78.06 247 SER A CA 1
ATOM 1934 C C . SER A 1 247 ? -0.725 -2.617 27.663 1.00 78.06 247 SER A C 1
ATOM 1936 O O . SER A 1 247 ? -1.884 -2.288 27.403 1.00 78.06 247 SER A O 1
ATOM 1938 N N . THR A 1 248 ? 0.315 -1.932 27.174 1.00 82.06 248 THR A N 1
ATOM 1939 C CA . THR A 1 248 ? 0.173 -0.843 26.189 1.00 82.06 248 THR A CA 1
ATOM 1940 C C . THR A 1 248 ? -0.667 -1.272 24.980 1.00 82.06 248 THR A C 1
ATOM 1942 O O . THR A 1 248 ? -1.505 -0.501 24.514 1.00 82.06 248 THR A O 1
ATOM 1945 N N . GLY A 1 249 ? -0.509 -2.516 24.516 1.00 85.75 249 GLY A N 1
ATOM 1946 C CA . GLY A 1 249 ? -1.303 -3.067 23.418 1.00 85.75 249 GLY A CA 1
ATOM 1947 C C . GLY A 1 249 ? -2.799 -3.140 23.734 1.00 85.75 249 GLY A C 1
ATOM 1948 O O . GLY A 1 249 ? -3.609 -2.724 22.910 1.00 85.75 249 GLY A O 1
ATOM 1949 N N . ALA A 1 250 ? -3.179 -3.571 24.943 1.00 86.69 250 ALA A N 1
ATOM 1950 C CA . ALA A 1 250 ? -4.582 -3.597 25.370 1.00 86.69 250 ALA A CA 1
ATOM 1951 C C . ALA A 1 250 ? -5.204 -2.189 25.372 1.00 86.69 250 ALA A C 1
ATOM 1953 O O . ALA A 1 250 ? -6.308 -1.996 24.857 1.00 86.69 250 ALA A O 1
ATOM 1954 N N . ARG A 1 251 ? -4.461 -1.178 25.850 1.00 89.00 251 ARG A N 1
ATOM 1955 C CA . ARG A 1 251 ? -4.890 0.231 25.787 1.00 89.00 251 ARG A CA 1
ATOM 1956 C C . ARG A 1 251 ? -5.087 0.701 24.344 1.00 89.00 251 ARG A C 1
ATOM 1958 O O . ARG A 1 251 ? -6.081 1.356 24.046 1.00 89.00 251 ARG A O 1
ATOM 1965 N N . CYS A 1 252 ? -4.168 0.359 23.443 1.00 93.44 252 CYS A N 1
ATOM 1966 C CA . CYS A 1 252 ? -4.267 0.727 22.030 1.00 93.44 252 CYS A CA 1
ATOM 1967 C C . CYS A 1 252 ? -5.474 0.073 21.348 1.00 93.44 252 CYS A C 1
ATOM 1969 O O . CYS A 1 252 ? -6.186 0.747 20.604 1.00 93.44 252 CYS A O 1
ATOM 1971 N N . CYS A 1 253 ? -5.748 -1.200 21.645 1.00 93.25 253 CYS A N 1
ATOM 1972 C CA . CYS A 1 253 ? -6.954 -1.889 21.187 1.00 93.25 253 CYS A CA 1
ATOM 1973 C C . CYS A 1 253 ? -8.229 -1.208 21.701 1.00 93.25 253 CYS A C 1
ATOM 1975 O O . CYS A 1 253 ? -9.151 -1.007 20.916 1.00 93.25 253 CYS A O 1
ATOM 1977 N N . ALA A 1 254 ? -8.279 -0.798 22.973 1.00 92.12 254 ALA A N 1
ATOM 1978 C CA . ALA A 1 254 ? -9.429 -0.079 23.527 1.00 92.12 254 ALA A CA 1
ATOM 1979 C C . ALA A 1 254 ? -9.671 1.260 22.810 1.00 92.12 254 ALA A C 1
ATOM 1981 O O . ALA A 1 254 ? -10.784 1.523 22.361 1.00 92.12 254 ALA A O 1
ATOM 1982 N N . VAL A 1 255 ? -8.623 2.072 22.613 1.00 95.31 255 VAL A N 1
ATOM 1983 C CA . VAL A 1 255 ? -8.721 3.335 21.854 1.00 95.31 255 VAL A CA 1
ATOM 1984 C C . VAL A 1 255 ? -9.197 3.079 20.422 1.00 95.31 255 VAL A C 1
ATOM 1986 O O . VAL A 1 255 ? -10.076 3.779 19.928 1.00 95.31 255 VAL A O 1
ATOM 1989 N N . PHE A 1 256 ? -8.653 2.058 19.760 1.00 97.12 256 PHE A N 1
ATOM 1990 C CA . PHE A 1 256 ? -9.048 1.676 18.405 1.00 97.12 256 PHE A CA 1
ATOM 1991 C C . PHE A 1 256 ? -10.519 1.252 18.318 1.00 97.12 256 PHE A C 1
ATOM 1993 O O . PHE A 1 256 ? -11.215 1.678 17.398 1.00 97.12 256 PHE A O 1
ATOM 2000 N N . LEU A 1 257 ? -11.005 0.443 19.266 1.00 96.00 257 LEU A N 1
ATOM 2001 C CA . LEU A 1 257 ? -12.403 0.011 19.320 1.00 96.00 257 LEU A CA 1
ATOM 2002 C C . LEU A 1 257 ? -13.348 1.193 19.557 1.00 96.00 257 LEU A C 1
ATOM 2004 O O . LEU A 1 257 ? -14.378 1.273 18.892 1.00 96.00 257 LEU A O 1
ATOM 2008 N N . THR A 1 258 ? -12.987 2.124 20.443 1.00 95.81 258 THR A N 1
ATOM 2009 C CA . THR A 1 258 ? -13.755 3.358 20.674 1.00 95.81 258 THR A CA 1
ATOM 2010 C C . THR A 1 258 ? -13.838 4.202 19.403 1.00 95.81 258 THR A C 1
ATOM 2012 O O . THR A 1 258 ? -14.933 4.553 18.971 1.00 95.81 258 THR A O 1
ATOM 2015 N N . GLU A 1 259 ? -12.706 4.449 18.739 1.00 97.38 259 GLU A N 1
ATOM 2016 C CA . GLU A 1 259 ? -12.660 5.180 17.464 1.00 97.38 259 GLU A CA 1
ATOM 2017 C C . GLU A 1 259 ? -13.506 4.504 16.375 1.00 97.38 259 GLU A C 1
ATOM 2019 O O . GLU A 1 259 ? -14.225 5.169 15.628 1.00 97.38 259 GLU A O 1
ATOM 2024 N N . LEU A 1 260 ? -13.452 3.172 16.267 1.00 96.88 260 LEU A N 1
ATOM 2025 C CA . LEU A 1 260 ? -14.291 2.438 15.320 1.00 96.88 260 LEU A CA 1
ATOM 2026 C C . LEU A 1 260 ? -15.780 2.552 15.658 1.00 96.88 260 LEU A C 1
ATOM 2028 O O . LEU A 1 260 ? -16.593 2.677 14.740 1.00 96.88 260 LEU A O 1
ATOM 2032 N N . ALA A 1 261 ? -16.140 2.519 16.942 1.00 96.31 261 ALA A N 1
ATOM 2033 C CA . ALA A 1 261 ? -17.527 2.598 17.390 1.00 96.31 261 ALA A CA 1
ATOM 2034 C C . ALA A 1 261 ? -18.131 3.968 17.079 1.00 96.31 261 ALA A C 1
ATOM 2036 O O . ALA A 1 261 ? -19.300 4.051 16.710 1.00 96.31 261 ALA A O 1
ATOM 2037 N N . GLU A 1 262 ? -17.329 5.029 17.152 1.00 97.50 262 GLU A N 1
ATOM 2038 C CA . GLU A 1 262 ? -17.735 6.374 16.742 1.00 97.50 262 GLU A CA 1
ATOM 2039 C C . GLU A 1 262 ? -17.916 6.495 15.221 1.00 97.50 262 GLU A C 1
ATOM 2041 O O . GLU A 1 262 ? -18.807 7.205 14.753 1.00 97.50 262 GLU A O 1
ATOM 2046 N N . ARG A 1 263 ? -17.095 5.792 14.430 1.00 97.94 263 ARG A N 1
ATOM 2047 C CA . ARG A 1 263 ? -17.075 5.905 12.959 1.00 97.94 263 ARG A CA 1
ATOM 2048 C C . ARG A 1 263 ? -18.101 5.022 12.259 1.00 97.94 263 ARG A C 1
ATOM 2050 O O . ARG A 1 263 ? -18.737 5.461 11.303 1.00 97.94 263 ARG A O 1
ATOM 2057 N N . ILE A 1 264 ? -18.216 3.765 12.682 1.00 97.19 264 ILE A N 1
ATOM 2058 C CA . ILE A 1 264 ? -19.021 2.721 12.027 1.00 97.19 264 ILE A CA 1
ATOM 2059 C C . ILE A 1 264 ? -19.787 1.856 13.050 1.00 97.19 264 ILE A C 1
ATOM 2061 O O . ILE A 1 264 ? -19.683 0.623 13.019 1.00 97.19 264 ILE 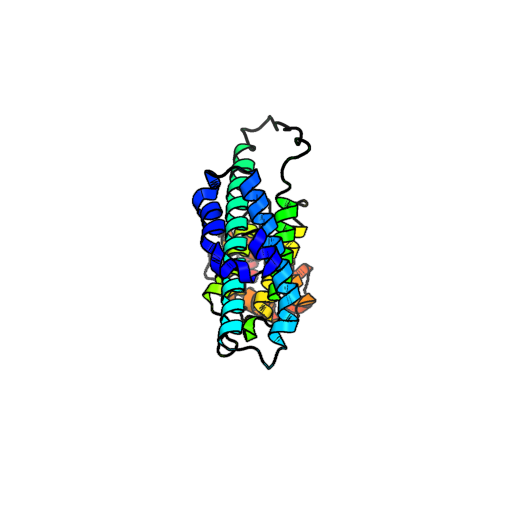A O 1
ATOM 2065 N N . PRO A 1 265 ? -20.614 2.465 13.927 1.00 96.31 265 PRO A N 1
ATOM 2066 C CA . PRO A 1 265 ? -21.310 1.758 15.011 1.00 96.31 265 PRO A CA 1
ATOM 2067 C C . PRO A 1 265 ? -22.182 0.600 14.510 1.00 96.31 265 PRO A C 1
ATOM 2069 O O . PRO A 1 265 ? -22.219 -0.468 15.120 1.00 96.31 265 PRO A O 1
ATOM 2072 N N . GLU A 1 266 ? -22.836 0.770 13.358 1.00 96.31 266 GLU A N 1
ATOM 2073 C CA . GLU A 1 266 ? -23.707 -0.245 12.751 1.00 96.31 266 GLU A CA 1
ATOM 2074 C C . GLU A 1 266 ? -22.964 -1.537 12.378 1.00 96.31 266 GLU A C 1
ATOM 2076 O O . GLU A 1 266 ? -23.551 -2.618 12.388 1.00 96.31 266 GLU A O 1
ATOM 2081 N N . MET A 1 267 ? -21.671 -1.443 12.050 1.00 95.38 267 MET A N 1
ATOM 2082 C CA . MET A 1 267 ? -20.844 -2.600 11.686 1.00 95.38 267 MET A CA 1
ATOM 2083 C C . MET A 1 267 ? -20.213 -3.267 12.912 1.00 95.38 267 MET A C 1
ATOM 2085 O O . MET A 1 267 ? -19.918 -4.463 12.878 1.00 95.38 267 MET A O 1
ATOM 2089 N N . MET A 1 268 ? -20.034 -2.520 14.004 1.00 94.75 268 MET A N 1
ATOM 2090 C CA . MET A 1 268 ? -19.544 -3.061 15.271 1.00 94.75 268 MET A CA 1
ATOM 2091 C C . MET A 1 268 ? -20.631 -3.750 16.088 1.00 94.75 268 MET A C 1
ATOM 2093 O O . MET A 1 268 ? -20.350 -4.775 16.704 1.00 94.75 268 MET A O 1
ATOM 2097 N N . ALA A 1 269 ? -21.861 -3.225 16.088 1.00 94.25 269 ALA A N 1
ATOM 2098 C CA . ALA A 1 269 ? -22.947 -3.714 16.940 1.00 94.25 269 ALA A CA 1
ATOM 2099 C C . ALA A 1 269 ? -23.166 -5.244 16.885 1.00 94.25 269 ALA A C 1
ATOM 2101 O O . ALA A 1 269 ? -23.267 -5.853 17.952 1.00 94.25 269 ALA A O 1
ATOM 2102 N N . PRO A 1 270 ? -23.148 -5.910 15.709 1.00 95.06 270 PRO A N 1
ATOM 2103 C CA . PRO A 1 270 ? -23.302 -7.368 15.629 1.00 95.06 270 PRO A CA 1
ATOM 2104 C C . PRO A 1 270 ? -22.143 -8.167 16.247 1.00 95.06 270 PRO A C 1
ATOM 2106 O O . PRO A 1 270 ? -22.280 -9.365 16.469 1.00 95.06 270 PRO A O 1
ATOM 2109 N N . ASN A 1 271 ? -21.002 -7.521 16.492 1.00 92.81 271 ASN A N 1
ATOM 2110 C CA . ASN A 1 271 ? -19.746 -8.138 16.912 1.00 92.81 271 ASN A CA 1
ATOM 2111 C C . ASN A 1 271 ? -19.373 -7.809 18.371 1.00 92.81 271 ASN A C 1
ATOM 2113 O O . ASN A 1 271 ? -18.381 -8.336 18.865 1.00 92.81 271 ASN A O 1
ATOM 2117 N N . ILE A 1 272 ? -20.149 -6.976 19.083 1.00 89.88 272 ILE A N 1
ATOM 2118 C CA . ILE A 1 272 ? -19.846 -6.533 20.463 1.00 89.88 272 ILE A CA 1
ATOM 2119 C C . ILE A 1 272 ? -19.622 -7.715 21.411 1.00 89.88 272 ILE A C 1
ATOM 2121 O O . ILE A 1 272 ? -18.745 -7.653 22.270 1.00 89.88 272 ILE A O 1
ATOM 2125 N N . SER A 1 273 ? -20.360 -8.815 21.229 1.00 90.31 273 SER A N 1
ATOM 2126 C CA . SER A 1 273 ? -20.222 -10.011 22.064 1.00 90.31 273 SER A CA 1
ATOM 2127 C C . SER A 1 273 ? -18.808 -10.598 22.068 1.00 90.31 273 SER A C 1
ATOM 2129 O O . SER A 1 273 ? -18.435 -11.251 23.035 1.00 90.31 273 SER A O 1
ATOM 2131 N N . LEU A 1 274 ? -18.024 -10.360 21.011 1.00 88.88 274 LEU A N 1
ATOM 2132 C CA . LEU A 1 274 ? -16.655 -10.862 20.870 1.00 88.88 274 LEU A CA 1
ATOM 2133 C C . LEU A 1 274 ? -15.663 -10.168 21.809 1.00 88.88 274 LEU A C 1
ATOM 2135 O O . LEU A 1 274 ? -14.605 -10.721 22.066 1.00 88.88 274 LEU A O 1
ATOM 2139 N N . VAL A 1 275 ? -15.994 -8.978 22.319 1.00 85.75 275 VAL A N 1
ATOM 2140 C CA . VAL A 1 275 ? -15.101 -8.165 23.165 1.00 85.75 275 VAL A CA 1
ATOM 2141 C C . VAL A 1 275 ? -15.673 -7.912 24.567 1.00 85.75 275 VAL A C 1
ATOM 2143 O O . VAL A 1 275 ? -15.126 -7.112 25.323 1.00 85.75 275 VAL A O 1
ATOM 2146 N N . LEU A 1 276 ? -16.762 -8.591 24.950 1.00 80.81 276 LEU A N 1
ATOM 2147 C CA . LEU A 1 276 ? -17.427 -8.382 26.246 1.00 80.81 276 LEU A CA 1
ATOM 2148 C C . LEU A 1 276 ? -16.516 -8.652 27.445 1.00 80.81 276 LEU A C 1
ATOM 2150 O O . LEU A 1 276 ? -16.567 -7.913 28.424 1.00 80.81 276 LEU A O 1
ATOM 2154 N N . ASP A 1 277 ? -15.656 -9.664 27.364 1.00 74.44 277 ASP A N 1
ATOM 2155 C CA . ASP A 1 277 ? -14.741 -10.014 28.457 1.00 74.44 277 ASP A CA 1
ATOM 2156 C C . ASP A 1 277 ? -13.657 -8.950 28.696 1.00 74.44 277 ASP A C 1
ATOM 2158 O O . ASP A 1 277 ? -13.070 -8.894 29.783 1.00 74.44 277 ASP A O 1
ATOM 2162 N N . LEU A 1 278 ? -13.411 -8.086 27.704 1.00 73.62 278 LEU A N 1
ATOM 2163 C CA . LEU A 1 278 ? -12.556 -6.906 27.835 1.00 73.62 278 LEU A CA 1
ATOM 2164 C C . LEU A 1 278 ? -13.321 -5.754 28.501 1.00 73.62 278 LEU A C 1
ATOM 2166 O O . LEU A 1 278 ? -12.791 -5.120 29.407 1.00 73.62 278 LEU A O 1
ATOM 2170 N N . LEU A 1 279 ? -14.581 -5.533 28.110 1.00 65.75 279 LEU A N 1
ATOM 2171 C CA . LEU A 1 279 ? -15.442 -4.470 28.652 1.00 65.75 279 LEU A CA 1
ATOM 2172 C C . LEU A 1 279 ? -15.845 -4.717 30.115 1.00 65.75 279 LEU A C 1
ATOM 2174 O O . LEU A 1 279 ? -15.893 -3.792 30.920 1.00 65.75 279 LEU A O 1
ATOM 2178 N N . ASN A 1 280 ? -16.108 -5.972 30.484 1.00 62.25 280 ASN A N 1
ATOM 2179 C CA . ASN A 1 280 ? -16.513 -6.339 31.843 1.00 62.25 280 ASN A CA 1
ATOM 2180 C C . ASN A 1 280 ? -15.366 -6.238 32.863 1.00 62.25 280 ASN A C 1
ATOM 2182 O O . ASN A 1 280 ? -15.629 -6.170 34.062 1.00 62.25 280 ASN A O 1
ATOM 2186 N N . GLY A 1 281 ? -14.107 -6.205 32.409 1.00 56.28 281 GLY A N 1
ATOM 2187 C CA . GLY A 1 281 ? -12.939 -6.049 33.278 1.00 56.28 281 GLY A CA 1
ATOM 2188 C C . GLY A 1 281 ? -12.911 -4.713 34.030 1.00 56.28 281 GLY A C 1
ATOM 2189 O O . GLY A 1 281 ? -12.564 -4.706 35.208 1.00 56.28 281 GLY A O 1
ATOM 2190 N N . GLU A 1 282 ? -13.361 -3.617 33.405 1.00 47.78 282 GLU A N 1
ATOM 2191 C CA . GLU A 1 282 ? -13.371 -2.264 34.001 1.00 47.78 282 GLU A CA 1
ATOM 2192 C C . GLU A 1 282 ? -14.362 -2.116 35.173 1.00 47.78 282 GLU A C 1
ATOM 2194 O O . GLU A 1 282 ? -14.183 -1.281 36.067 1.00 47.78 282 GLU A O 1
ATOM 2199 N N . VAL A 1 283 ? -15.414 -2.940 35.203 1.00 42.56 283 VAL A N 1
ATOM 2200 C CA . VAL A 1 283 ? -16.465 -2.872 36.233 1.00 42.56 283 VAL A CA 1
ATOM 2201 C C . VAL A 1 283 ? -16.033 -3.574 37.525 1.00 42.56 283 VAL A C 1
ATOM 2203 O O . VAL A 1 283 ? -16.406 -3.149 38.617 1.00 42.56 283 VAL A O 1
ATOM 2206 N N . SER A 1 284 ? -15.211 -4.619 37.425 1.00 41.75 284 SER A N 1
ATOM 2207 C CA . SER A 1 284 ? -14.707 -5.365 38.588 1.00 41.75 284 SER A CA 1
ATOM 2208 C C . SER A 1 284 ? -13.691 -4.580 39.426 1.00 41.75 284 SER A C 1
ATOM 2210 O O . SER A 1 284 ? -13.709 -4.700 40.649 1.00 41.75 284 SER A O 1
ATOM 2212 N N . ASP A 1 285 ? -12.862 -3.734 38.807 1.00 44.09 285 ASP A N 1
ATOM 2213 C CA . ASP A 1 285 ? -11.824 -2.970 39.524 1.00 44.09 285 ASP A CA 1
ATOM 2214 C C . ASP A 1 285 ? -12.354 -1.669 40.154 1.00 44.09 285 ASP A C 1
ATOM 2216 O O . ASP A 1 285 ? -11.735 -1.100 41.053 1.00 44.09 285 ASP A O 1
ATOM 2220 N N . THR A 1 286 ? -13.535 -1.205 39.732 1.00 40.41 286 THR A N 1
ATOM 2221 C CA . THR A 1 286 ? -14.192 -0.006 40.285 1.00 40.41 286 THR A CA 1
ATOM 2222 C C . THR A 1 286 ? -15.125 -0.308 41.460 1.00 40.41 286 THR A C 1
ATOM 2224 O O . THR A 1 286 ? -15.440 0.592 42.238 1.00 40.41 286 THR A O 1
ATOM 2227 N N . TRP A 1 287 ? -15.489 -1.577 41.661 1.00 40.59 287 TRP A N 1
ATOM 2228 C CA . TRP A 1 287 ? -16.243 -2.054 42.821 1.00 40.59 287 TRP A CA 1
ATOM 2229 C C . TRP A 1 287 ? -15.469 -3.142 43.556 1.00 40.59 287 TRP A C 1
ATOM 2231 O O . TRP A 1 287 ? -15.979 -4.238 43.782 1.00 40.59 287 TRP A O 1
ATOM 2241 N N . GLY A 1 288 ? -14.248 -2.812 43.987 1.00 40.81 288 GLY A N 1
ATOM 2242 C CA . GLY A 1 288 ? -13.608 -3.489 45.111 1.00 40.81 288 GLY A CA 1
ATOM 2243 C C . GLY A 1 288 ? -14.506 -3.355 46.338 1.00 40.81 288 GLY A C 1
ATOM 2244 O O . GLY A 1 288 ? -14.383 -2.415 47.121 1.00 40.81 288 GLY A O 1
ATOM 2245 N N . VAL A 1 289 ? -15.473 -4.265 46.438 1.00 40.53 289 VAL A N 1
ATOM 2246 C CA . VAL A 1 289 ? -16.433 -4.385 47.522 1.00 40.53 289 VAL A CA 1
ATOM 2247 C C . VAL A 1 289 ? -15.630 -4.492 48.809 1.00 40.53 289 VAL A C 1
ATOM 2249 O O . VAL A 1 289 ? -14.990 -5.502 49.094 1.00 40.53 289 VAL A O 1
ATOM 2252 N N . THR A 1 290 ? -15.688 -3.425 49.598 1.00 44.56 290 THR A N 1
ATOM 2253 C CA . THR A 1 290 ? -15.513 -3.469 51.043 1.00 44.56 290 THR A CA 1
ATOM 2254 C C . THR A 1 290 ? -16.602 -4.383 51.603 1.00 44.56 290 THR A C 1
ATOM 2256 O O . THR A 1 290 ? -17.681 -3.926 51.973 1.00 44.56 290 THR A O 1
ATOM 2259 N N . GLY A 1 291 ? -16.348 -5.687 51.587 1.00 36.44 291 GLY A N 1
ATOM 2260 C CA . GLY A 1 291 ? -17.138 -6.682 52.294 1.00 36.44 291 GLY A CA 1
ATOM 2261 C C . GLY A 1 291 ? -16.528 -6.879 53.669 1.00 36.44 291 GLY A C 1
ATOM 2262 O O . GLY A 1 291 ? -15.607 -7.673 53.824 1.00 36.44 291 GLY A O 1
ATOM 2263 N N . TYR A 1 292 ? -17.014 -6.109 54.641 1.00 39.97 292 TYR A N 1
ATOM 2264 C CA . TYR A 1 292 ? -17.038 -6.561 56.027 1.00 39.97 292 TYR A CA 1
ATOM 2265 C C . TYR A 1 292 ? -17.939 -7.800 56.083 1.00 39.97 292 TYR A C 1
ATOM 2267 O O . TYR A 1 292 ? -19.131 -7.680 55.800 1.00 39.97 292 TYR A O 1
ATOM 2275 N N . ASP A 1 293 ? -17.342 -8.967 56.314 1.00 38.28 293 ASP A N 1
ATOM 2276 C CA . ASP A 1 293 ? -17.648 -9.912 57.406 1.00 38.28 293 ASP A CA 1
ATOM 2277 C C . ASP A 1 293 ? -16.848 -11.215 57.231 1.00 38.28 293 ASP A C 1
ATOM 2279 O O . ASP A 1 293 ? -16.936 -11.849 56.153 1.00 38.28 293 ASP A O 1
#

Sequence (293 aa):
FKLAFRSTGPLALLDHFDTLYSVLSQFRAVEPSLQEQTLDLLVKAVSRHSSDLPAVLDDTTLTPSARLDHLNALKMSCYLLTQLIEAFDNQNYKEELANVGPVGKARKLKSKSGAFDWESARAHALQVLNQLLQLEIRRLWSMDQVEEEFSRLITACCCHILECPSIGQVKNKATREAVAHLLGVMIKRYNHMLGATLNVIQLLQHFEHLPPVLAQSVTTWATEYGLKSIVGEIMREIGAGEGGRESTGARCCAVFLTELAERIPEMMAPNISLVLDLLNGEVSDTWGVTGYD

InterPro domains:
  IPR024324 Condensin complex subunit 1, N-terminal [PF12922] (32-196)
  IPR026971 Condensin subunit 1/Condensin-2 complex subunit D3 [PTHR14222] (15-282)

pLDDT: mean 89.25, std 16.18, range [36.44, 98.81]

Organism: Scyliorhinus torazame (NCBI:txid75743)

Foldseek 3Di:
DVVLCVVPNLLSCVVCLVVLVVCLVCVVVDDPVVLVVSLVVLLRSLLRLLVCVVVQLPPPPQDLVNLLSSVVSNLSSLLSNLSSLLVVCVVVLVVVVVQPPPPDDNPPPPPPPPDDPSLVSLLSSLVSLLSNLLDLNLSSDVVSADDPVSLCSQLVSLLSCLQRLCCLPPSNPSVLVSSLSSVLSSVLRHVCLVVLLVSLLVCLQPPLSCLLSVLVSVLCSCPVSVPLCSLLSNLLCLLPDPPPCPGSSVVSVVSNVVNNCVRPVVSCVVRVVSNVVSVVVVVVVVCPDPDDD

Radius of gyration: 22.49 Å; chains: 1; bounding box: 50×48×86 Å